Protein AF-A0A3M7TLC1-F1 (afdb_monomer_lite)

Organism: NCBI:txid2483800

Secondary structure (DSSP, 8-state):
-----------------------------------------------------------------S----HHHHSSEEEEEEEEE-SS-EEEEEEEEETTEEEEEEEE-SSSS-EEEETHHHHHHHHHHTGGG---TTS-HHHHHHHHHHHTT--TT-SEEEEEEEEGGGS------------------------------

InterPro domains:
  IPR025623 YusW-like protein [PF14039] (79-169)

Structure (mmCIF, N/CA/C/O backbone):
data_AF-A0A3M7TLC1-F1
#
_entry.id   AF-A0A3M7TLC1-F1
#
loop_
_atom_site.group_PDB
_atom_site.id
_atom_site.type_symbol
_atom_site.label_atom_id
_atom_site.label_alt_id
_atom_site.label_comp_id
_atom_site.label_asym_id
_atom_site.label_entity_id
_atom_site.label_seq_id
_atom_site.pdbx_PDB_ins_code
_atom_site.Cartn_x
_atom_site.Cartn_y
_atom_site.Cartn_z
_atom_site.occupancy
_atom_site.B_iso_or_equiv
_atom_site.auth_seq_id
_atom_site.auth_comp_id
_atom_site.auth_asym_id
_atom_site.auth_atom_id
_atom_site.pdbx_PDB_model_num
ATOM 1 N N . MET A 1 1 ? -15.588 24.247 -12.604 1.00 49.00 1 MET A N 1
ATOM 2 C CA . MET A 1 1 ? -15.175 25.391 -11.754 1.00 49.00 1 MET A CA 1
ATOM 3 C C . MET A 1 1 ? -15.864 25.321 -10.397 1.00 49.00 1 MET A C 1
ATOM 5 O O . MET A 1 1 ? -16.988 25.798 -10.296 1.00 49.00 1 MET A O 1
ATOM 9 N N . LYS A 1 2 ? -15.204 24.779 -9.372 1.00 39.38 2 LYS A N 1
ATOM 10 C CA . LYS A 1 2 ? -15.376 25.182 -7.967 1.00 39.38 2 LYS A CA 1
ATOM 11 C C . LYS A 1 2 ? -14.097 24.818 -7.219 1.00 39.38 2 LYS A C 1
ATOM 13 O O . LYS A 1 2 ? -13.509 23.783 -7.478 1.00 39.38 2 LYS A O 1
ATOM 18 N N . LYS A 1 3 ? -13.657 25.760 -6.397 1.00 55.00 3 LYS A N 1
ATOM 19 C CA . LYS A 1 3 ? -12.401 25.800 -5.659 1.00 55.00 3 LYS A CA 1
ATOM 20 C C . LYS A 1 3 ? -12.807 25.621 -4.204 1.00 55.00 3 LYS A C 1
ATOM 22 O O . LYS A 1 3 ? -13.625 26.424 -3.751 1.00 55.00 3 LYS A O 1
ATOM 27 N N . PHE A 1 4 ? -12.279 24.632 -3.500 1.00 57.19 4 PHE A N 1
ATOM 28 C CA . PHE A 1 4 ? -12.421 24.562 -2.051 1.00 57.19 4 PHE A CA 1
ATOM 29 C C . PHE A 1 4 ? -11.063 24.865 -1.439 1.00 57.19 4 PHE A C 1
ATOM 31 O O . PHE A 1 4 ? -10.128 24.084 -1.529 1.00 57.19 4 PHE A O 1
ATOM 38 N N . GLY A 1 5 ? -10.946 26.084 -0.915 1.00 60.69 5 GLY A N 1
ATOM 39 C CA . GLY A 1 5 ? -9.867 26.439 -0.011 1.00 60.69 5 GLY A CA 1
ATOM 40 C C . GLY A 1 5 ? -10.253 26.006 1.394 1.00 60.69 5 GLY A C 1
ATOM 41 O O . GLY A 1 5 ? -11.382 26.262 1.819 1.00 60.69 5 GLY A O 1
ATOM 42 N N . LEU A 1 6 ? -9.308 25.413 2.115 1.00 55.38 6 LEU A N 1
ATOM 43 C CA . LEU A 1 6 ? -9.398 25.257 3.556 1.00 55.38 6 LEU A CA 1
ATOM 44 C C . LEU A 1 6 ? -8.236 26.015 4.199 1.00 55.38 6 LEU A C 1
ATOM 46 O O . LEU A 1 6 ? -7.070 25.861 3.852 1.00 55.38 6 LEU A O 1
ATOM 50 N N . SER A 1 7 ? -8.616 26.930 5.079 1.00 46.34 7 SER A N 1
ATOM 51 C CA . SER A 1 7 ? -7.766 27.907 5.737 1.00 46.34 7 SER A CA 1
ATOM 52 C C . SER A 1 7 ? -7.210 27.287 7.020 1.00 46.34 7 SER A C 1
ATOM 54 O O . SER A 1 7 ? -7.970 27.047 7.954 1.00 46.34 7 SER A O 1
ATOM 56 N N . ILE A 1 8 ? -5.898 27.056 7.082 1.00 62.78 8 ILE A N 1
ATOM 57 C CA . ILE A 1 8 ? -5.201 26.594 8.291 1.00 62.78 8 ILE A CA 1
ATOM 58 C C . ILE A 1 8 ? -5.155 27.736 9.314 1.00 62.78 8 ILE A C 1
ATOM 60 O O . ILE A 1 8 ? -4.542 28.783 9.095 1.00 62.78 8 ILE A O 1
ATOM 64 N N . GLY A 1 9 ? -5.862 27.548 10.427 1.00 56.78 9 GLY A N 1
ATOM 65 C CA . GLY A 1 9 ? -5.824 28.427 11.589 1.00 56.78 9 GLY A CA 1
ATOM 66 C C . GLY A 1 9 ? -4.659 28.052 12.498 1.00 56.78 9 GLY A C 1
ATOM 67 O O . GLY A 1 9 ? -4.711 27.043 13.191 1.00 56.78 9 GLY A O 1
ATOM 68 N N . THR A 1 10 ? -3.613 28.876 12.519 1.00 63.84 10 THR A N 1
ATOM 69 C CA . THR A 1 10 ? -2.484 28.739 13.446 1.00 63.84 10 THR A CA 1
ATOM 70 C C . THR A 1 10 ? -2.935 29.018 14.880 1.00 63.84 10 THR A C 1
ATOM 72 O O . THR A 1 10 ? -3.211 30.165 15.241 1.00 63.84 10 THR A O 1
ATOM 75 N N . LEU A 1 11 ? -2.985 27.978 15.714 1.00 64.62 11 LEU A N 1
ATOM 76 C CA . LEU A 1 11 ? -3.199 28.103 17.153 1.00 64.62 11 LEU A CA 1
ATOM 77 C C . LEU A 1 11 ? -1.833 28.130 17.854 1.00 64.62 11 LEU A C 1
ATOM 79 O O . LEU A 1 11 ? -1.110 27.139 17.889 1.00 64.62 11 LEU A O 1
ATOM 83 N N . ALA A 1 12 ? -1.454 29.297 18.374 1.00 57.78 12 ALA A N 1
ATOM 84 C CA . ALA A 1 12 ? -0.218 29.485 19.124 1.00 57.78 12 ALA A CA 1
ATOM 85 C C . ALA A 1 12 ? -0.330 28.855 20.525 1.00 57.78 12 ALA A C 1
ATOM 87 O O . ALA A 1 12 ? -1.146 29.290 21.339 1.00 57.78 12 ALA A O 1
ATOM 88 N N . LEU A 1 13 ? 0.523 27.872 20.818 1.00 69.69 13 LEU A N 1
ATOM 89 C CA . LEU A 1 13 ? 0.696 27.277 22.146 1.00 69.69 13 LEU A CA 1
ATOM 90 C C . LEU A 1 13 ? 1.933 27.879 22.826 1.00 69.69 13 LEU A C 1
ATOM 92 O O . LEU A 1 13 ? 3.073 27.615 22.451 1.00 69.69 13 LEU A O 1
ATOM 96 N N . THR A 1 14 ? 1.710 28.720 23.836 1.00 68.00 14 THR A N 1
ATOM 97 C CA . THR A 1 14 ? 2.764 29.255 24.708 1.00 68.00 14 THR A CA 1
ATOM 98 C C . THR A 1 14 ? 3.066 28.272 25.838 1.00 68.00 14 THR A C 1
ATOM 100 O O . THR A 1 14 ? 2.228 28.074 26.720 1.00 68.00 14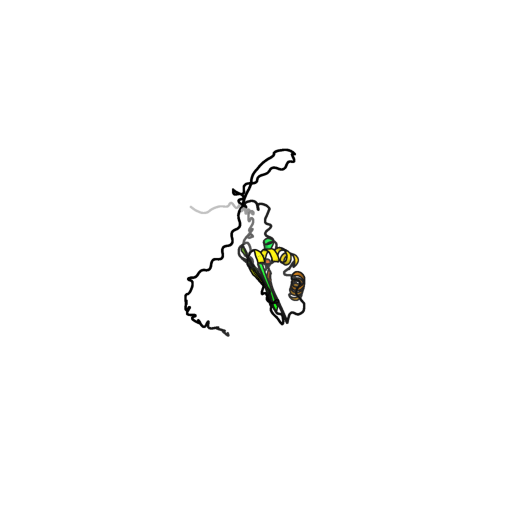 THR A O 1
ATOM 103 N N . PHE A 1 15 ? 4.272 27.703 25.854 1.00 68.19 15 PHE A N 1
ATOM 104 C CA . PHE A 1 15 ? 4.772 26.892 26.965 1.00 68.19 15 PHE A CA 1
ATOM 105 C C . PHE A 1 15 ? 5.131 27.769 28.172 1.00 68.19 15 PHE A C 1
ATOM 107 O O . PHE A 1 15 ? 5.940 28.690 28.070 1.00 68.19 15 PHE A O 1
ATOM 114 N N . SER A 1 16 ? 4.552 27.457 29.332 1.00 64.94 16 SER A N 1
ATOM 115 C CA . SER A 1 16 ? 5.053 27.907 30.635 1.00 64.94 16 SER A CA 1
ATOM 116 C C . SER A 1 16 ? 5.785 26.739 31.290 1.00 64.94 16 SER A C 1
ATOM 118 O O . SER A 1 16 ? 5.144 25.789 31.727 1.00 64.94 16 SER A O 1
ATOM 120 N N . LEU A 1 17 ? 7.119 26.800 31.353 1.00 65.50 17 LEU A N 1
ATOM 121 C CA . LEU A 1 17 ? 7.909 25.886 32.178 1.00 65.50 17 LEU A CA 1
ATOM 122 C C . LEU A 1 17 ? 7.922 26.401 33.620 1.00 65.50 17 LEU A C 1
ATOM 124 O O . LEU A 1 17 ? 8.496 27.453 33.905 1.00 65.50 17 LEU A O 1
ATOM 128 N N . ALA A 1 18 ? 7.298 25.648 34.522 1.00 64.38 18 ALA A N 1
ATOM 129 C CA . ALA A 1 18 ? 7.444 25.817 35.960 1.00 64.38 18 ALA A CA 1
ATOM 130 C C . ALA A 1 18 ? 8.283 24.660 36.518 1.00 64.38 18 ALA A C 1
ATOM 132 O O . ALA A 1 18 ? 7.966 23.489 36.334 1.00 64.38 18 ALA A O 1
ATOM 133 N N . ALA A 1 19 ? 9.376 25.048 37.167 1.00 52.12 19 ALA A N 1
ATOM 134 C CA . ALA A 1 19 ? 10.354 24.221 37.850 1.00 52.12 19 ALA A CA 1
ATOM 135 C C . ALA A 1 19 ? 9.768 23.471 39.056 1.00 52.12 19 ALA A C 1
ATOM 137 O O . ALA A 1 19 ? 8.925 24.029 39.752 1.00 52.12 19 ALA A O 1
ATOM 138 N N . CYS A 1 20 ? 10.300 22.285 39.366 1.00 60.94 20 CYS A N 1
ATOM 139 C CA . CYS A 1 20 ? 10.943 22.018 40.659 1.00 60.94 20 CYS A CA 1
ATOM 140 C C . CYS A 1 20 ? 11.538 20.603 40.669 1.00 60.94 20 CYS A C 1
ATOM 142 O O . CYS A 1 20 ? 10.809 19.618 40.594 1.00 60.94 20 CYS A O 1
ATOM 144 N N . GLY A 1 21 ? 12.853 20.515 40.811 1.00 46.47 21 GLY A N 1
ATOM 145 C CA . GLY A 1 21 ? 13.535 19.356 41.362 1.00 46.47 21 GLY A CA 1
ATOM 146 C C . GLY A 1 21 ? 14.622 19.904 42.271 1.00 46.47 21 GLY A C 1
ATOM 147 O O . GLY A 1 21 ? 15.482 20.612 41.757 1.00 46.47 21 GLY A O 1
ATOM 148 N N . ASP A 1 22 ? 14.513 19.667 43.582 1.00 54.50 22 ASP A N 1
ATOM 149 C CA . ASP A 1 22 ? 15.642 19.587 44.522 1.00 54.50 22 ASP A CA 1
ATOM 150 C C . ASP A 1 22 ? 15.176 19.177 45.938 1.00 54.50 22 ASP A C 1
ATOM 152 O O . ASP A 1 22 ? 14.198 19.739 46.435 1.00 54.50 22 ASP A O 1
ATOM 156 N N . ALA A 1 23 ? 15.950 18.267 46.553 1.00 47.34 23 ALA A N 1
ATOM 157 C CA . ALA A 1 23 ? 16.009 17.872 47.977 1.00 47.34 23 ALA A CA 1
ATOM 158 C C . ALA A 1 23 ? 14.776 17.111 48.544 1.00 47.34 23 ALA A C 1
ATOM 160 O O . ALA A 1 23 ? 13.644 17.396 48.185 1.00 47.34 23 ALA A O 1
ATOM 161 N N . GLU A 1 24 ? 14.864 16.079 49.398 1.00 50.28 24 GLU A N 1
ATOM 162 C CA . GLU A 1 24 ? 15.747 15.832 50.549 1.00 50.28 24 GLU A CA 1
ATOM 163 C C . GLU A 1 24 ? 15.583 14.388 51.123 1.00 50.28 24 GLU A C 1
ATOM 165 O O . GLU A 1 24 ? 14.677 13.641 50.760 1.00 50.28 24 GLU A O 1
ATOM 170 N N . GLU A 1 25 ? 16.518 14.025 52.007 1.00 45.47 25 GLU A N 1
ATOM 171 C CA . GLU A 1 25 ? 16.971 12.722 52.533 1.00 45.47 25 GLU A CA 1
ATOM 172 C C . GLU A 1 25 ? 15.982 11.846 53.345 1.00 45.47 25 GLU A C 1
ATOM 174 O O . GLU A 1 25 ? 15.133 12.360 54.079 1.00 45.47 25 GLU A O 1
ATOM 179 N N . GLN A 1 26 ? 16.233 10.520 53.384 1.00 47.19 26 GLN A N 1
ATOM 180 C CA . GLN A 1 26 ? 16.283 9.769 54.657 1.00 47.19 26 GLN A CA 1
ATOM 181 C C . GLN A 1 26 ? 16.962 8.384 54.576 1.00 47.19 26 GLN A C 1
ATOM 183 O O . GLN A 1 26 ? 16.651 7.556 53.725 1.00 47.19 26 GLN A O 1
ATOM 188 N N . GLN A 1 27 ? 17.893 8.189 55.516 1.00 45.38 27 GLN A N 1
ATOM 189 C CA . GLN A 1 27 ? 18.626 6.975 55.895 1.00 45.38 27 GLN A CA 1
ATOM 190 C C . GLN A 1 27 ? 17.712 5.909 56.521 1.00 45.38 27 GLN A C 1
ATOM 192 O O . GLN A 1 27 ? 16.757 6.273 57.204 1.00 45.38 27 GLN A O 1
ATOM 197 N N . ASP A 1 28 ? 18.093 4.630 56.423 1.00 40.94 28 ASP A N 1
ATOM 198 C CA . ASP A 1 28 ? 17.975 3.699 57.557 1.00 40.94 28 ASP A CA 1
ATOM 199 C C . ASP A 1 28 ? 19.035 2.583 57.454 1.00 40.94 28 ASP A C 1
ATOM 201 O O . ASP A 1 28 ? 19.026 1.749 56.547 1.00 40.94 28 ASP A O 1
ATOM 205 N N . ASP A 1 29 ? 19.988 2.628 58.383 1.00 47.53 29 ASP A N 1
ATOM 206 C CA . ASP A 1 29 ? 20.996 1.612 58.675 1.00 47.53 29 ASP A CA 1
ATOM 207 C C . ASP A 1 29 ? 20.365 0.382 59.340 1.00 47.53 29 ASP A C 1
ATOM 209 O O . ASP A 1 29 ? 19.693 0.523 60.356 1.00 47.53 29 ASP A O 1
ATOM 213 N N . THR A 1 30 ? 20.749 -0.833 58.939 1.00 46.12 30 THR A N 1
ATOM 214 C CA . THR A 1 30 ? 21.005 -1.897 59.929 1.00 46.12 30 THR A CA 1
ATOM 215 C C . THR A 1 30 ? 22.122 -2.835 59.470 1.00 46.12 30 THR A C 1
ATOM 217 O O . THR A 1 30 ? 21.998 -3.587 58.508 1.00 46.12 30 THR A O 1
ATOM 220 N N . ALA A 1 31 ? 23.228 -2.790 60.211 1.00 44.16 31 ALA A N 1
ATOM 221 C CA . ALA A 1 31 ? 24.334 -3.733 60.150 1.00 44.16 31 ALA A CA 1
ATOM 222 C C . ALA A 1 31 ? 24.047 -4.990 60.992 1.00 44.16 31 ALA A C 1
ATOM 224 O O . ALA A 1 31 ? 23.496 -4.904 62.093 1.00 44.16 31 ALA A O 1
ATOM 225 N N . THR A 1 32 ? 24.536 -6.145 60.541 1.00 41.75 32 THR A N 1
ATOM 226 C CA . THR A 1 32 ? 25.075 -7.161 61.449 1.00 41.75 32 THR A CA 1
ATOM 227 C C . THR A 1 32 ? 26.233 -7.893 60.784 1.00 41.75 32 THR A C 1
ATOM 229 O O . THR A 1 32 ? 26.332 -7.963 59.563 1.00 41.75 32 THR A O 1
ATOM 232 N N . ASP A 1 33 ? 27.125 -8.340 61.647 1.00 42.06 33 ASP A N 1
ATOM 233 C CA . ASP A 1 33 ? 28.561 -8.518 61.503 1.00 42.06 33 ASP A CA 1
ATOM 234 C C . ASP A 1 33 ? 28.937 -10.006 61.592 1.00 42.06 33 ASP A C 1
ATOM 236 O O . ASP A 1 33 ? 28.173 -10.803 62.141 1.00 42.06 33 ASP A O 1
ATOM 240 N N . ASP A 1 34 ? 30.171 -10.289 61.168 1.00 39.62 34 ASP A N 1
ATOM 241 C CA . ASP A 1 34 ? 31.050 -11.368 61.653 1.00 39.62 34 ASP A CA 1
ATOM 242 C C . ASP A 1 34 ? 30.819 -12.802 61.092 1.00 39.62 34 ASP A C 1
ATOM 244 O O . ASP A 1 34 ? 29.692 -13.280 61.033 1.00 39.62 34 ASP A O 1
ATOM 248 N N . ASN A 1 35 ? 31.790 -13.661 60.743 1.00 44.56 35 ASN A N 1
ATOM 249 C CA . ASN A 1 35 ? 33.243 -13.663 60.482 1.00 44.56 35 ASN A CA 1
ATOM 250 C C . ASN A 1 35 ? 33.660 -15.155 60.385 1.00 44.56 35 ASN A C 1
ATOM 252 O O . ASN A 1 35 ? 33.001 -16.017 60.968 1.00 44.56 35 ASN A O 1
ATOM 256 N N . GLY A 1 36 ? 34.788 -15.449 59.733 1.00 32.16 36 GLY A N 1
ATOM 257 C CA . GLY A 1 36 ? 35.552 -16.697 59.915 1.00 32.16 36 GLY A CA 1
ATOM 258 C C . GLY A 1 36 ? 35.437 -17.708 58.761 1.00 32.16 36 GLY A C 1
ATOM 259 O O . GLY A 1 36 ? 34.410 -18.359 58.620 1.00 32.16 36 GLY A O 1
ATOM 260 N N . GLU A 1 37 ? 36.381 -17.791 57.816 1.00 33.34 37 GLU A N 1
ATOM 261 C CA . GLU A 1 37 ? 37.753 -18.352 57.918 1.00 33.34 37 GLU A CA 1
ATOM 262 C C . GLU A 1 37 ? 37.811 -19.837 57.435 1.00 33.34 37 GLU A C 1
ATOM 264 O O . GLU A 1 37 ? 37.407 -20.732 58.165 1.00 33.34 37 GLU A O 1
ATOM 269 N N . VAL A 1 38 ? 38.232 -20.023 56.159 1.00 40.47 38 VAL A N 1
ATOM 270 C CA . VAL A 1 38 ? 39.174 -21.008 55.519 1.00 40.47 38 VAL A CA 1
ATOM 271 C C . VAL A 1 38 ? 39.333 -22.460 56.076 1.00 40.47 38 VAL A C 1
ATOM 273 O O . VAL A 1 38 ? 39.222 -22.675 57.270 1.00 40.47 38 VAL A O 1
ATOM 276 N N . GLU A 1 39 ? 39.650 -23.567 55.370 1.00 38.44 39 GLU A N 1
ATOM 277 C CA . GLU A 1 39 ? 40.118 -23.977 54.018 1.00 38.44 39 GLU A CA 1
ATOM 278 C C . GLU A 1 39 ? 39.695 -25.452 53.743 1.00 38.44 39 GLU A C 1
ATOM 280 O O . GLU A 1 39 ? 39.343 -26.170 54.687 1.00 38.44 39 GLU A O 1
ATOM 285 N N . GLN A 1 40 ? 39.863 -25.905 52.482 1.00 38.06 40 GLN A N 1
ATOM 286 C CA . GLN A 1 40 ? 40.361 -27.222 51.975 1.00 38.06 40 GLN A CA 1
ATOM 287 C C . GLN A 1 40 ? 39.563 -27.632 50.714 1.00 38.06 40 GLN A C 1
ATOM 289 O O . GLN A 1 40 ? 38.389 -27.966 50.823 1.00 38.06 40 GLN A O 1
ATOM 294 N N . HIS A 1 41 ? 40.040 -27.355 49.493 1.00 33.09 41 HIS A N 1
ATOM 295 C CA . HIS A 1 41 ? 41.073 -28.052 48.690 1.00 33.09 41 HIS A CA 1
ATOM 296 C C . HIS A 1 41 ? 40.595 -29.387 48.079 1.00 33.09 41 HIS A C 1
ATOM 298 O O . HIS A 1 41 ? 40.573 -30.390 48.784 1.00 33.09 41 HIS A O 1
ATOM 304 N N . GLU A 1 42 ? 40.269 -29.292 46.775 1.00 41.25 42 GLU A N 1
ATOM 305 C CA . GLU A 1 42 ? 40.509 -30.221 45.635 1.00 41.25 42 GLU A CA 1
ATOM 306 C C . GLU A 1 42 ? 39.786 -31.584 45.698 1.00 41.25 42 GLU A C 1
ATOM 308 O O . GLU A 1 42 ? 39.665 -32.189 46.753 1.00 41.25 42 GLU A O 1
ATOM 313 N N . GLU A 1 43 ? 39.134 -32.118 44.663 1.00 36.22 43 GLU A N 1
ATOM 314 C CA . GLU A 1 43 ? 39.324 -32.153 43.205 1.00 36.22 43 GLU A CA 1
ATOM 315 C C . GLU A 1 43 ? 38.072 -32.857 42.602 1.00 36.22 43 GLU A C 1
ATOM 317 O O . GLU A 1 43 ? 37.578 -33.770 43.260 1.00 36.22 43 GLU A O 1
ATOM 322 N N . ASP A 1 44 ? 37.518 -32.426 41.450 1.00 34.38 44 ASP A N 1
ATOM 323 C CA . ASP A 1 44 ? 37.053 -33.307 40.337 1.00 34.38 44 ASP A CA 1
ATOM 324 C C . ASP A 1 44 ? 36.449 -32.486 39.158 1.00 34.38 44 ASP A C 1
ATOM 326 O O . ASP A 1 44 ? 35.291 -32.071 39.155 1.00 34.38 44 ASP A O 1
ATOM 330 N N . GLU A 1 45 ? 37.320 -32.175 38.200 1.00 42.53 45 GLU A N 1
ATOM 331 C CA . GLU A 1 45 ? 37.154 -32.178 36.735 1.00 42.53 45 GLU A CA 1
ATOM 332 C C . GLU A 1 45 ? 35.781 -32.457 36.061 1.00 42.53 45 GLU A C 1
ATOM 334 O O . GLU A 1 45 ? 35.274 -33.575 36.069 1.00 42.53 45 GLU A O 1
ATOM 339 N N . SER A 1 46 ? 35.269 -31.452 35.330 1.00 44.69 46 SER A N 1
ATOM 340 C CA . SER A 1 46 ? 34.579 -31.511 34.010 1.00 44.69 46 SER A CA 1
ATOM 341 C C . SER A 1 46 ? 34.349 -30.051 33.556 1.00 44.69 46 SER A C 1
ATOM 343 O O . SER A 1 46 ? 33.592 -29.334 34.201 1.00 44.69 46 SER A O 1
ATOM 345 N N . ASP A 1 47 ? 35.232 -29.465 32.744 1.00 45.28 47 ASP A N 1
ATOM 346 C CA . ASP A 1 47 ? 35.150 -29.392 31.267 1.00 45.28 47 ASP A CA 1
ATOM 347 C C . ASP A 1 47 ? 33.937 -28.574 30.782 1.00 45.28 47 ASP A C 1
ATOM 349 O O . ASP A 1 47 ? 32.819 -29.070 30.807 1.00 45.28 47 ASP A O 1
ATOM 353 N N . ASP A 1 48 ? 34.180 -27.292 30.474 1.00 41.59 48 ASP A N 1
ATOM 354 C CA . ASP A 1 48 ? 33.638 -26.510 29.342 1.00 41.59 48 ASP A CA 1
ATOM 355 C C . ASP A 1 48 ? 34.053 -25.032 29.539 1.00 41.59 48 ASP A C 1
ATOM 357 O O . ASP A 1 48 ? 33.364 -24.200 30.133 1.00 41.59 48 ASP A O 1
ATOM 361 N N . GLU A 1 49 ? 35.276 -24.747 29.091 1.00 48.62 49 GLU A N 1
ATOM 362 C CA . GLU A 1 49 ? 35.767 -23.414 28.721 1.00 48.62 49 GLU A CA 1
ATOM 363 C C . GLU A 1 49 ? 34.970 -22.988 27.471 1.00 48.62 49 GLU A C 1
ATOM 365 O O . GLU A 1 49 ? 34.722 -23.813 26.598 1.00 48.62 49 GLU A O 1
ATOM 370 N N . LEU A 1 50 ? 34.377 -21.797 27.406 1.00 44.84 50 LEU A N 1
ATOM 371 C CA . LEU A 1 50 ? 34.867 -20.595 26.712 1.00 44.84 50 LEU A CA 1
ATOM 372 C C . LEU A 1 50 ? 33.785 -19.519 26.998 1.00 44.84 50 LEU A C 1
ATOM 374 O O . LEU A 1 50 ? 32.603 -19.781 26.811 1.00 44.84 50 LEU A O 1
ATOM 378 N N . GLY A 1 51 ? 34.044 -18.318 27.515 1.00 43.44 51 GLY A N 1
ATOM 379 C CA . GLY A 1 51 ? 35.179 -17.460 27.209 1.00 43.44 51 GLY A CA 1
ATOM 380 C C . GLY A 1 51 ? 34.953 -16.771 25.866 1.00 43.44 51 GLY A C 1
ATOM 381 O O . GLY A 1 51 ? 35.708 -17.038 24.941 1.00 43.44 51 GLY A O 1
ATOM 382 N N . LEU A 1 52 ? 33.902 -15.953 25.737 1.00 43.66 52 LEU A N 1
ATOM 383 C CA . LEU A 1 52 ? 33.718 -15.080 24.577 1.00 43.66 52 LEU A CA 1
ATOM 384 C C . LEU A 1 52 ? 33.521 -13.644 25.054 1.00 43.66 52 LEU A C 1
ATOM 386 O O . LEU A 1 52 ? 32.504 -13.269 25.634 1.00 43.66 52 LEU A O 1
ATOM 390 N N . GLU A 1 53 ? 34.612 -12.918 24.869 1.00 41.50 53 GLU A N 1
ATOM 391 C CA . GLU A 1 53 ? 34.775 -11.482 24.954 1.00 41.50 53 GLU A CA 1
ATOM 392 C C . GLU A 1 53 ? 33.933 -10.850 23.833 1.00 41.50 53 GLU A C 1
ATOM 394 O O . GLU A 1 53 ? 34.055 -11.228 22.670 1.00 41.50 53 GLU A O 1
ATOM 399 N N . ASP A 1 54 ? 33.028 -9.952 24.214 1.00 46.31 54 ASP A N 1
ATOM 400 C CA . ASP A 1 54 ? 32.183 -9.152 23.326 1.00 46.31 54 ASP A CA 1
ATOM 401 C C . ASP A 1 54 ? 32.954 -7.873 22.984 1.00 46.31 54 ASP A C 1
ATOM 403 O O . ASP A 1 54 ? 32.990 -6.943 23.790 1.00 46.31 54 ASP A O 1
ATOM 407 N N . ASP A 1 55 ? 33.668 -7.892 21.857 1.00 46.72 55 ASP A N 1
ATOM 408 C CA . ASP A 1 55 ? 34.195 -6.705 21.177 1.00 46.72 55 ASP A CA 1
ATOM 409 C C . ASP A 1 55 ? 34.579 -7.063 19.726 1.00 46.72 55 ASP A C 1
ATOM 411 O O . ASP A 1 55 ? 35.181 -8.112 19.485 1.00 46.72 55 ASP A O 1
ATOM 415 N N . GLU A 1 56 ? 34.296 -6.130 18.809 1.00 41.75 56 GLU A N 1
ATOM 416 C CA . GLU A 1 56 ? 34.784 -6.009 17.418 1.00 41.75 56 GLU A CA 1
ATOM 417 C C . GLU A 1 56 ? 33.892 -6.569 16.275 1.00 41.75 56 GLU A C 1
ATOM 419 O O . GLU A 1 56 ? 34.015 -7.709 15.829 1.00 41.75 56 GLU A O 1
ATOM 424 N N . GLU A 1 57 ? 33.043 -5.674 15.750 1.00 52.03 57 GLU A N 1
ATOM 425 C CA . GLU A 1 57 ? 32.983 -5.236 14.337 1.00 52.03 57 GLU A CA 1
ATOM 426 C C . GLU A 1 57 ? 33.127 -6.292 13.209 1.00 52.03 57 GLU A C 1
ATOM 428 O O . GLU A 1 57 ? 34.232 -6.636 12.787 1.00 52.03 57 GLU A O 1
ATOM 433 N N . ALA A 1 58 ? 31.992 -6.675 12.616 1.00 40.84 58 ALA A N 1
ATOM 434 C CA . ALA A 1 58 ? 31.771 -7.000 11.195 1.00 40.84 58 ALA A CA 1
ATOM 435 C C . ALA A 1 58 ? 30.240 -7.145 11.033 1.00 40.84 58 ALA A C 1
ATOM 437 O O . ALA A 1 58 ? 29.588 -7.701 11.907 1.00 40.84 58 ALA A O 1
ATOM 438 N N . ASP A 1 59 ? 29.563 -6.637 10.016 1.00 39.78 59 ASP A N 1
ATOM 439 C CA . ASP A 1 59 ? 29.829 -6.950 8.625 1.00 39.78 59 ASP A CA 1
ATOM 440 C C . ASP A 1 59 ? 29.105 -5.911 7.759 1.00 39.78 59 ASP A C 1
ATOM 442 O O . ASP A 1 59 ? 27.895 -5.700 7.860 1.00 39.78 59 ASP A O 1
ATOM 446 N N . ASP A 1 60 ? 29.917 -5.223 6.970 1.00 48.69 60 ASP A N 1
ATOM 447 C CA . ASP A 1 60 ? 29.578 -4.518 5.745 1.00 48.69 60 ASP A CA 1
ATOM 448 C C . ASP A 1 60 ? 28.573 -5.347 4.931 1.00 48.69 60 ASP A C 1
ATOM 450 O O . ASP A 1 60 ? 28.924 -6.358 4.328 1.00 48.69 60 ASP A O 1
ATOM 454 N N . GLY A 1 61 ? 27.300 -4.949 4.979 1.00 45.06 61 GLY A N 1
ATOM 455 C CA . GLY A 1 61 ? 26.194 -5.594 4.276 1.00 45.06 61 GLY A CA 1
ATOM 456 C C . GLY A 1 61 ? 26.240 -5.344 2.769 1.00 45.06 61 GLY A C 1
ATOM 457 O O . GLY A 1 61 ? 25.280 -4.840 2.200 1.00 45.06 61 GLY A O 1
ATOM 458 N N . GLU A 1 62 ? 27.351 -5.687 2.123 1.00 53.41 62 GLU A N 1
ATOM 459 C CA . GLU A 1 62 ? 27.473 -5.797 0.674 1.00 53.41 62 GLU A CA 1
ATOM 460 C C . GLU A 1 62 ? 27.600 -7.273 0.294 1.00 53.41 62 GLU A C 1
ATOM 462 O O . GLU A 1 62 ? 28.684 -7.733 -0.043 1.00 53.41 62 GLU A O 1
ATOM 467 N N . LEU A 1 63 ? 26.481 -8.005 0.320 1.00 46.69 63 LEU A N 1
ATOM 468 C CA . LEU A 1 63 ? 26.195 -9.116 -0.597 1.00 46.69 63 LEU A CA 1
ATOM 469 C C . LEU A 1 63 ? 24.671 -9.298 -0.728 1.00 46.69 63 LEU A C 1
ATOM 471 O O . LEU A 1 63 ? 24.100 -10.257 -0.223 1.00 46.69 63 LEU A O 1
ATOM 475 N N . ALA A 1 64 ? 24.033 -8.378 -1.450 1.00 44.28 64 ALA A N 1
ATOM 476 C CA . ALA A 1 64 ? 22.832 -8.667 -2.233 1.00 44.28 64 ALA A CA 1
ATOM 477 C C . ALA A 1 64 ? 23.187 -8.475 -3.720 1.00 44.28 64 ALA A C 1
ATOM 479 O O . ALA A 1 64 ? 22.675 -7.596 -4.400 1.00 44.28 64 ALA A O 1
ATOM 480 N N . ASP A 1 65 ? 24.161 -9.258 -4.199 1.00 47.22 65 ASP A N 1
ATOM 481 C CA . ASP A 1 65 ? 24.329 -9.559 -5.629 1.00 47.22 65 ASP A CA 1
ATOM 482 C C . ASP A 1 65 ? 23.799 -10.979 -5.849 1.00 47.22 65 ASP A C 1
ATOM 484 O O . ASP A 1 65 ? 24.513 -11.954 -6.074 1.00 47.22 65 ASP A O 1
ATOM 488 N N . GLU A 1 66 ? 22.497 -11.098 -5.673 1.00 44.19 66 GLU A N 1
ATOM 489 C CA . GLU A 1 66 ? 21.661 -12.070 -6.345 1.00 44.19 66 GLU A CA 1
ATOM 490 C C . GLU A 1 66 ? 20.589 -11.206 -6.981 1.00 44.19 66 GLU A C 1
ATOM 492 O O . GLU A 1 66 ? 20.076 -10.330 -6.295 1.00 44.19 66 GLU A O 1
ATOM 497 N N . ALA A 1 67 ? 20.384 -11.337 -8.294 1.00 46.00 67 ALA A N 1
ATOM 498 C CA . ALA A 1 67 ? 19.447 -10.534 -9.070 1.00 46.00 67 ALA A CA 1
ATOM 499 C C . ALA A 1 67 ? 18.240 -10.137 -8.212 1.00 46.00 67 ALA A C 1
ATOM 501 O O . ALA A 1 67 ? 17.393 -10.981 -7.924 1.00 46.00 67 ALA A O 1
ATOM 502 N N . SER A 1 68 ? 18.227 -8.880 -7.753 1.00 47.81 68 SER A N 1
ATOM 503 C CA . SER A 1 68 ? 17.017 -8.253 -7.253 1.00 47.81 68 SER A CA 1
ATOM 504 C C . SER A 1 68 ? 16.167 -8.152 -8.502 1.00 47.81 68 SER A C 1
ATOM 506 O O . SER A 1 68 ? 16.328 -7.230 -9.300 1.00 47.81 68 SER A O 1
ATOM 508 N N . ASP A 1 69 ? 15.448 -9.238 -8.773 1.00 58.03 69 ASP A N 1
ATOM 509 C CA . ASP A 1 69 ? 14.391 -9.316 -9.756 1.00 58.03 69 ASP A CA 1
ATOM 510 C C . ASP A 1 69 ? 13.400 -8.298 -9.225 1.00 58.03 69 ASP A C 1
ATOM 512 O O . ASP A 1 69 ? 12.688 -8.525 -8.247 1.00 58.03 69 ASP A O 1
ATOM 516 N N . ALA A 1 70 ? 13.564 -7.078 -9.713 1.00 81.62 70 ALA A N 1
ATOM 517 C CA . ALA A 1 70 ? 12.779 -5.950 -9.313 1.00 81.62 70 ALA A CA 1
ATOM 518 C C . ALA A 1 70 ? 11.366 -6.274 -9.786 1.00 81.62 70 ALA A C 1
ATOM 520 O O . ALA A 1 70 ? 11.014 -5.961 -10.911 1.00 81.62 70 ALA A O 1
ATOM 521 N N . TRP A 1 71 ? 10.584 -6.964 -8.956 1.00 89.12 71 TRP A N 1
ATOM 522 C CA . TRP A 1 71 ? 9.289 -7.556 -9.311 1.00 89.12 71 TRP A CA 1
ATOM 523 C C . TRP A 1 71 ? 8.322 -6.528 -9.919 1.00 89.12 71 TRP A C 1
ATOM 525 O O . TRP A 1 71 ? 7.443 -6.858 -10.711 1.00 89.12 71 TRP A O 1
ATOM 535 N N . TYR A 1 72 ? 8.528 -5.254 -9.582 1.00 88.88 72 TYR A N 1
ATOM 536 C CA . TYR A 1 72 ? 7.853 -4.095 -10.151 1.00 88.88 72 TYR A CA 1
ATOM 537 C C . TYR A 1 72 ? 8.155 -3.844 -11.647 1.00 88.88 72 TYR A C 1
ATOM 539 O O . TYR A 1 72 ? 7.329 -3.285 -12.376 1.00 88.88 72 TYR A O 1
ATOM 547 N N . GLU A 1 73 ? 9.315 -4.264 -12.150 1.00 87.81 73 GLU A N 1
ATOM 548 C CA . GLU A 1 73 ? 9.668 -4.236 -13.573 1.00 87.81 73 GLU A CA 1
ATOM 549 C C . GLU A 1 73 ? 8.822 -5.226 -14.388 1.00 87.81 73 GLU A C 1
ATOM 551 O O . GLU A 1 73 ? 8.438 -4.890 -15.512 1.00 87.81 73 GLU A O 1
ATOM 556 N N . ASP A 1 74 ? 8.437 -6.363 -13.802 1.00 88.69 74 ASP A N 1
ATOM 557 C CA . ASP A 1 74 ? 7.607 -7.398 -14.434 1.00 88.69 74 ASP A CA 1
ATOM 558 C C . ASP A 1 74 ? 6.097 -7.101 -14.413 1.00 88.69 74 ASP A C 1
ATOM 560 O O . ASP A 1 74 ? 5.337 -7.707 -15.171 1.00 88.69 74 ASP A O 1
ATOM 564 N N . LEU A 1 75 ? 5.634 -6.139 -13.606 1.00 91.25 75 LEU A N 1
ATOM 565 C CA . LEU A 1 75 ? 4.223 -5.730 -13.595 1.00 91.25 75 LEU A CA 1
ATOM 566 C C . LEU A 1 75 ? 3.798 -5.128 -14.942 1.00 91.25 75 LEU A C 1
ATOM 568 O O . LEU A 1 75 ? 4.560 -4.410 -15.585 1.00 91.25 75 LEU A O 1
ATOM 572 N N . ASN A 1 76 ? 2.537 -5.309 -15.336 1.00 91.56 76 ASN A N 1
ATOM 573 C CA . ASN A 1 76 ? 1.993 -4.706 -16.564 1.00 91.56 76 ASN A CA 1
ATOM 574 C C . ASN A 1 76 ? 1.527 -3.245 -16.387 1.00 91.56 76 ASN A C 1
ATOM 576 O O . ASN A 1 76 ? 1.052 -2.621 -17.338 1.00 91.56 76 ASN A O 1
ATOM 580 N N . PHE A 1 77 ? 1.656 -2.685 -15.185 1.00 92.25 77 PHE A N 1
ATOM 581 C CA . PHE A 1 77 ? 1.191 -1.348 -14.816 1.00 92.25 77 PHE A CA 1
ATOM 582 C C . PHE A 1 77 ? 2.284 -0.538 -14.110 1.00 92.25 77 PHE A C 1
ATOM 584 O O . PHE A 1 77 ? 3.267 -1.095 -13.626 1.00 92.25 77 PHE A O 1
ATOM 591 N N . ILE A 1 78 ? 2.136 0.788 -14.128 1.00 93.06 78 ILE A N 1
ATOM 592 C CA . ILE A 1 78 ? 3.036 1.760 -13.482 1.00 93.06 78 ILE A CA 1
ATOM 593 C C . ILE A 1 78 ? 2.381 2.494 -12.318 1.00 93.06 78 ILE A C 1
ATOM 595 O O . ILE A 1 78 ? 3.080 3.110 -11.527 1.00 93.06 78 ILE A O 1
ATOM 599 N N . ASP A 1 79 ? 1.058 2.460 -12.225 1.00 94.31 79 ASP A N 1
ATOM 600 C CA . ASP A 1 79 ? 0.308 3.086 -11.144 1.00 94.31 79 ASP A CA 1
ATOM 601 C C . ASP A 1 79 ? -0.844 2.161 -10.769 1.00 94.31 79 ASP A C 1
ATOM 603 O O . ASP A 1 79 ? -1.519 1.621 -11.654 1.00 94.31 79 ASP A O 1
ATOM 607 N N . PHE A 1 80 ? -1.027 1.952 -9.474 1.00 96.31 80 PHE A N 1
ATOM 608 C CA . PHE A 1 80 ? -2.124 1.186 -8.912 1.00 96.31 80 PHE A CA 1
ATOM 609 C C . PHE A 1 80 ? -2.613 1.896 -7.655 1.00 96.31 80 PHE A C 1
ATOM 611 O O . PHE A 1 80 ? -1.837 2.152 -6.736 1.00 96.31 80 PHE A O 1
ATOM 618 N N . GLN A 1 81 ? -3.903 2.201 -7.620 1.00 97.62 81 GLN A N 1
ATOM 619 C CA . GLN A 1 81 ? -4.567 2.829 -6.490 1.00 97.62 81 GLN A CA 1
ATOM 620 C C . GLN A 1 81 ? -5.810 2.022 -6.133 1.00 97.62 81 GLN A C 1
ATOM 622 O O . GLN A 1 81 ? -6.642 1.725 -6.991 1.00 97.62 81 GLN A O 1
ATOM 627 N N . LEU A 1 82 ? -5.940 1.691 -4.857 1.00 97.44 82 LEU A N 1
ATOM 628 C CA . LEU A 1 82 ? -7.103 1.050 -4.261 1.00 97.44 82 LEU A CA 1
ATOM 629 C C . LEU A 1 82 ? -7.578 1.936 -3.111 1.00 97.44 82 LEU A C 1
ATOM 631 O O . LEU A 1 82 ? -6.785 2.275 -2.242 1.00 97.44 82 LEU A O 1
ATOM 635 N N . ASP A 1 83 ? -8.866 2.264 -3.097 1.00 97.50 83 ASP A N 1
ATOM 636 C CA . ASP A 1 83 ? -9.542 2.951 -1.994 1.00 97.50 83 ASP A CA 1
ATOM 637 C C . ASP A 1 83 ? -10.815 2.172 -1.650 1.00 97.50 83 ASP A C 1
ATOM 639 O O . ASP A 1 83 ? -11.717 2.007 -2.481 1.00 97.50 83 ASP A O 1
ATOM 643 N N . ALA A 1 84 ? -10.865 1.634 -0.434 1.00 97.25 84 ALA A N 1
ATOM 644 C CA . ALA A 1 84 ? -12.001 0.896 0.093 1.00 97.25 84 ALA A CA 1
ATOM 645 C C . ALA A 1 84 ? -12.527 1.597 1.349 1.00 97.25 84 ALA A C 1
ATOM 647 O O . ALA A 1 84 ? -11.913 1.543 2.415 1.00 97.25 84 ALA A O 1
ATOM 648 N N . GLN A 1 85 ? -13.697 2.221 1.237 1.00 96.69 85 GLN A N 1
ATOM 649 C CA . GLN A 1 85 ? -14.359 2.901 2.349 1.00 96.69 85 GLN A CA 1
ATOM 650 C C . GLN A 1 85 ? -15.349 1.971 3.044 1.00 96.69 85 GLN A C 1
ATOM 652 O O . GLN A 1 85 ? -16.209 1.366 2.400 1.00 96.69 85 GLN A O 1
ATOM 657 N N . TYR A 1 86 ? -15.271 1.907 4.371 1.00 95.31 86 TYR A N 1
ATOM 658 C CA . TYR A 1 86 ? -16.169 1.138 5.230 1.00 95.31 86 TYR A CA 1
ATOM 659 C C . TYR A 1 86 ? -16.974 2.082 6.136 1.00 95.31 86 TYR A C 1
ATOM 661 O O . TYR A 1 86 ? -16.671 3.268 6.255 1.00 95.31 86 TYR A O 1
ATOM 669 N N . GLU A 1 87 ? -17.995 1.551 6.821 1.00 94.19 87 GLU A N 1
ATOM 670 C CA . GLU A 1 87 ? -18.778 2.342 7.793 1.00 94.19 87 GLU A CA 1
ATOM 671 C C . GLU A 1 87 ? -17.879 2.920 8.907 1.00 94.19 87 GLU A C 1
ATOM 673 O O . GLU A 1 87 ? -18.106 4.032 9.395 1.00 94.19 87 GLU A O 1
ATOM 678 N N . GLU A 1 88 ? -16.848 2.166 9.297 1.00 92.00 88 GLU A N 1
ATOM 679 C CA . GLU A 1 88 ? -15.836 2.557 10.275 1.00 92.00 88 GLU A CA 1
ATOM 680 C C . GLU A 1 88 ? -14.438 2.419 9.648 1.00 92.00 88 GLU A C 1
ATOM 682 O O . GLU A 1 88 ? -13.855 1.337 9.652 1.00 92.00 88 GLU A O 1
ATOM 687 N N . GLY A 1 89 ? -13.921 3.529 9.112 1.00 94.00 89 GLY A N 1
ATOM 688 C CA . GLY A 1 89 ? -12.566 3.626 8.560 1.00 94.00 89 GLY A CA 1
ATOM 689 C C . GLY A 1 89 ? -12.465 3.349 7.060 1.00 94.00 89 GLY A C 1
ATOM 690 O O . GLY A 1 89 ? -13.461 3.144 6.363 1.00 94.00 89 GLY A O 1
ATOM 691 N N . ASP A 1 90 ? -11.234 3.351 6.573 1.00 95.75 90 ASP A N 1
ATOM 692 C CA . ASP A 1 90 ? -10.875 3.148 5.175 1.00 95.75 90 ASP A CA 1
ATOM 693 C C . ASP A 1 90 ? -9.616 2.282 5.064 1.00 95.75 90 ASP A C 1
ATOM 695 O O . ASP A 1 90 ? -8.862 2.118 6.025 1.00 95.75 90 ASP A O 1
ATOM 699 N N . TYR A 1 91 ? -9.458 1.650 3.907 1.00 96.75 91 TYR A N 1
ATOM 700 C CA . TYR A 1 91 ? -8.264 0.908 3.536 1.00 96.75 91 TYR A CA 1
ATOM 701 C C . TYR A 1 91 ? -7.811 1.373 2.162 1.00 96.75 91 TYR A C 1
ATOM 703 O O . TYR A 1 91 ? -8.568 1.245 1.194 1.00 96.75 91 TYR A O 1
ATOM 711 N N . SER A 1 92 ? -6.581 1.867 2.092 1.00 97.19 92 SER A N 1
ATOM 712 C CA . SER A 1 92 ? -6.044 2.504 0.900 1.00 97.19 92 SER A CA 1
ATOM 713 C C . SER A 1 92 ? -4.657 1.981 0.578 1.00 97.19 92 SER A C 1
ATOM 715 O O . SER A 1 92 ? -3.823 1.767 1.457 1.00 97.19 92 SER A O 1
ATOM 717 N N . VAL A 1 93 ? -4.415 1.756 -0.707 1.00 97.94 93 VAL A N 1
ATOM 718 C CA . VAL A 1 93 ? -3.127 1.309 -1.231 1.00 97.94 93 VAL A CA 1
ATOM 719 C C . VAL A 1 93 ? -2.788 2.175 -2.423 1.00 97.94 93 VAL A C 1
ATOM 721 O O . VAL A 1 93 ? -3.560 2.256 -3.375 1.00 97.94 93 VAL A O 1
ATOM 724 N N . GLU A 1 94 ? -1.614 2.784 -2.381 1.00 97.69 94 GLU A N 1
ATOM 725 C CA . GLU A 1 94 ? -1.048 3.542 -3.486 1.00 97.69 94 GLU A CA 1
ATOM 726 C C . GLU A 1 94 ? 0.278 2.899 -3.880 1.00 97.69 94 GLU A C 1
ATOM 728 O O . GLU A 1 94 ? 1.144 2.658 -3.041 1.00 97.69 94 GLU A O 1
ATOM 733 N N . TYR A 1 95 ? 0.442 2.621 -5.165 1.00 96.81 95 TYR A N 1
ATOM 734 C CA . TYR A 1 95 ? 1.682 2.150 -5.753 1.00 96.81 95 TYR A CA 1
ATOM 735 C C . TYR A 1 95 ? 1.960 2.945 -7.021 1.00 96.81 95 TYR A C 1
ATOM 737 O O . TYR A 1 95 ? 1.100 3.058 -7.896 1.00 96.81 95 TYR A O 1
ATOM 745 N N . ASN A 1 96 ? 3.180 3.458 -7.136 1.00 95.12 96 ASN A N 1
ATOM 746 C CA . ASN A 1 96 ? 3.632 4.198 -8.297 1.00 95.12 96 ASN A CA 1
ATOM 747 C C . ASN A 1 96 ? 5.054 3.782 -8.679 1.00 95.12 96 ASN A C 1
ATOM 749 O O . ASN A 1 96 ? 5.933 3.645 -7.833 1.00 95.12 96 ASN A O 1
ATOM 753 N N . TYR A 1 97 ? 5.296 3.613 -9.972 1.00 91.75 97 TYR A N 1
ATOM 754 C CA . TYR A 1 97 ? 6.611 3.357 -10.535 1.00 91.75 97 TYR A CA 1
ATOM 755 C C . TYR A 1 97 ? 7.001 4.503 -11.462 1.00 91.75 97 TYR A C 1
ATOM 757 O O . TYR A 1 97 ? 6.534 4.597 -12.602 1.00 91.75 97 TYR A O 1
ATOM 765 N N . ASN A 1 98 ? 7.882 5.376 -10.972 1.00 84.50 98 ASN A N 1
ATOM 766 C CA . ASN A 1 98 ? 8.295 6.583 -11.675 1.00 84.50 98 ASN A CA 1
ATOM 767 C C . ASN A 1 98 ? 9.777 6.527 -12.050 1.00 84.50 98 ASN A C 1
ATOM 769 O O . ASN A 1 98 ? 10.645 6.515 -11.180 1.00 84.50 98 ASN A O 1
ATOM 773 N N . GLU A 1 99 ? 10.075 6.505 -13.353 1.00 78.62 99 GLU A N 1
ATOM 774 C CA . GLU A 1 99 ? 11.444 6.626 -13.887 1.00 78.62 99 GLU A CA 1
ATOM 775 C C . GLU A 1 99 ? 12.470 5.669 -13.230 1.00 78.62 99 GLU A C 1
ATOM 777 O O . GLU A 1 99 ? 13.639 6.016 -13.052 1.00 78.62 99 GLU A O 1
ATOM 782 N N . GLY A 1 100 ? 12.047 4.454 -12.862 1.00 82.44 100 GLY A N 1
ATOM 783 C CA . GLY A 1 100 ? 12.911 3.459 -12.215 1.00 82.44 100 GLY A CA 1
ATOM 784 C C . GLY A 1 100 ? 12.870 3.447 -10.686 1.00 82.44 100 GLY A C 1
ATOM 785 O O . GLY A 1 100 ? 13.571 2.643 -10.078 1.00 82.44 100 GLY A O 1
ATOM 786 N N . THR A 1 101 ? 12.072 4.313 -10.061 1.00 88.56 101 THR A N 1
ATOM 787 C CA . THR A 1 101 ? 11.907 4.372 -8.604 1.00 88.56 101 THR A CA 1
ATOM 788 C C . THR A 1 101 ? 10.485 3.949 -8.232 1.00 88.56 101 THR A C 1
ATOM 790 O O . THR A 1 101 ? 9.544 4.671 -8.569 1.00 88.56 101 THR A O 1
ATOM 793 N N . PRO A 1 102 ? 1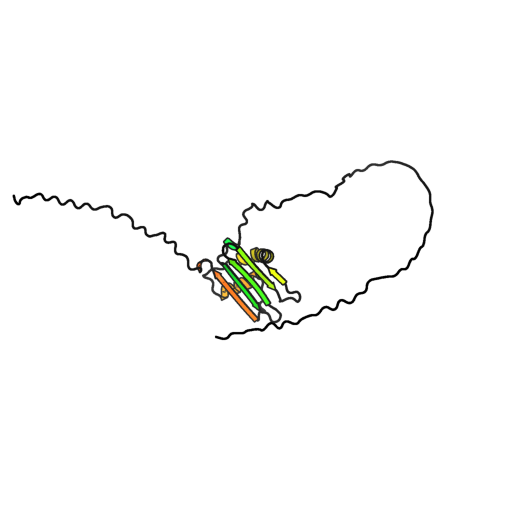0.299 2.786 -7.584 1.00 93.19 102 PRO A N 1
ATOM 794 C CA . PRO A 1 102 ? 9.010 2.409 -7.025 1.00 93.19 102 PRO A CA 1
ATOM 795 C C . PRO A 1 102 ? 8.753 3.160 -5.711 1.00 93.19 102 PRO A C 1
ATOM 797 O O . PRO A 1 102 ? 9.640 3.287 -4.868 1.00 93.19 102 PRO A O 1
ATOM 800 N N . GLU A 1 103 ? 7.525 3.623 -5.528 1.00 95.19 103 GLU A N 1
ATOM 801 C CA . GLU A 1 103 ? 7.010 4.215 -4.297 1.00 95.19 103 GLU A CA 1
ATOM 802 C C . GLU A 1 103 ? 5.689 3.521 -3.951 1.00 95.19 103 GLU A C 1
ATOM 804 O O . GLU A 1 103 ? 4.887 3.221 -4.839 1.00 95.19 103 GLU A O 1
ATOM 809 N N . ALA A 1 104 ? 5.466 3.240 -2.668 1.00 96.75 104 ALA A N 1
ATOM 810 C CA . ALA A 1 104 ? 4.225 2.640 -2.205 1.00 96.75 104 ALA A CA 1
ATOM 811 C C . ALA A 1 104 ? 3.823 3.149 -0.823 1.00 96.75 104 ALA A C 1
ATOM 813 O O . ALA A 1 104 ? 4.683 3.457 0.008 1.00 96.75 104 ALA A O 1
ATOM 814 N N . THR A 1 105 ? 2.515 3.158 -0.591 1.00 97.81 105 THR A N 1
ATOM 815 C CA . THR A 1 105 ? 1.884 3.491 0.682 1.00 97.81 105 THR A CA 1
ATOM 816 C C . THR A 1 105 ? 0.706 2.550 0.919 1.00 97.81 105 THR A C 1
ATOM 818 O O . THR A 1 105 ? -0.069 2.278 0.003 1.00 97.81 105 THR A O 1
ATOM 821 N N . ILE A 1 106 ? 0.567 2.053 2.147 1.00 97.75 106 ILE A N 1
ATOM 822 C CA . ILE A 1 106 ? -0.597 1.287 2.606 1.00 97.75 106 ILE A CA 1
ATOM 823 C C . ILE A 1 106 ? -1.131 1.971 3.860 1.00 97.75 106 ILE A C 1
ATOM 825 O O . ILE A 1 106 ? -0.397 2.127 4.837 1.00 97.75 106 ILE A O 1
ATOM 829 N N . GLU A 1 107 ? -2.406 2.337 3.850 1.00 97.31 107 GLU A N 1
ATOM 830 C CA . GLU A 1 107 ? -3.119 2.903 4.992 1.00 97.31 107 GLU A CA 1
ATOM 831 C C . GLU A 1 107 ? -4.294 1.988 5.364 1.00 97.31 107 GLU A C 1
ATOM 833 O O . GLU A 1 107 ? -5.116 1.636 4.522 1.00 97.31 107 GLU A O 1
ATOM 838 N N . ASP A 1 108 ? -4.377 1.582 6.632 1.00 95.75 108 ASP A N 1
ATOM 839 C CA . ASP A 1 108 ? -5.502 0.826 7.185 1.00 95.75 108 ASP A CA 1
ATOM 840 C C . ASP A 1 108 ? -6.030 1.527 8.438 1.00 95.75 108 ASP A C 1
ATOM 842 O O . ASP A 1 108 ? -5.460 1.432 9.529 1.00 95.75 108 ASP A O 1
ATOM 846 N N . ALA A 1 109 ? -7.143 2.232 8.269 1.00 95.25 109 ALA A N 1
ATOM 847 C CA . ALA A 1 109 ? -7.865 2.924 9.327 1.00 95.25 109 ALA A CA 1
ATOM 848 C C . ALA A 1 109 ? -9.115 2.153 9.793 1.00 95.25 109 ALA A C 1
ATOM 850 O O . ALA A 1 109 ? -9.940 2.698 10.530 1.00 95.25 109 ALA A O 1
ATOM 851 N N . ARG A 1 110 ? -9.284 0.884 9.387 1.00 92.69 110 ARG A N 1
ATOM 852 C CA . ARG A 1 110 ? -10.430 0.040 9.790 1.00 92.69 110 ARG A CA 1
ATOM 853 C C . ARG A 1 110 ? -10.335 -0.418 11.247 1.00 92.69 110 ARG A C 1
ATOM 855 O O . ARG A 1 110 ? -11.328 -0.845 11.840 1.00 92.69 110 ARG A O 1
ATOM 862 N N . THR A 1 111 ? -9.140 -0.373 11.834 1.00 89.88 111 TH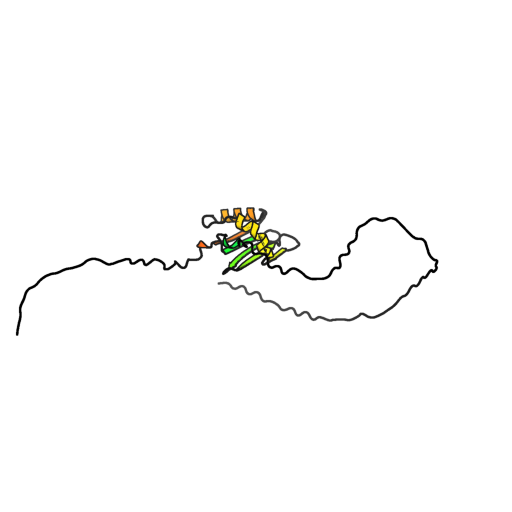R A N 1
ATOM 863 C CA . THR A 1 111 ? -8.877 -0.736 13.233 1.00 89.88 111 THR A CA 1
ATOM 864 C C . THR A 1 111 ? -8.702 0.492 14.129 1.00 89.88 111 THR A C 1
ATOM 866 O O . THR A 1 111 ? -8.377 1.576 13.666 1.00 89.88 111 THR A O 1
ATOM 869 N N . GLU A 1 112 ? -8.886 0.333 15.451 1.00 86.75 112 GLU A N 1
ATOM 870 C CA . GLU A 1 112 ? -8.629 1.419 16.427 1.00 86.75 112 GLU A CA 1
ATOM 871 C C . GLU A 1 112 ? -7.171 1.913 16.402 1.00 86.75 112 GLU A C 1
ATOM 873 O O . GLU A 1 112 ? -6.892 3.048 16.789 1.00 86.75 112 GLU A O 1
ATOM 878 N N . GLU A 1 113 ? -6.247 1.046 15.991 1.00 89.88 113 GLU A N 1
ATOM 879 C CA . GLU A 1 113 ? -4.852 1.379 15.728 1.00 89.88 113 GLU A CA 1
ATOM 880 C C . GLU A 1 113 ? -4.711 1.563 14.215 1.00 89.88 113 GLU A C 1
ATOM 882 O O . GLU A 1 113 ? -4.709 0.576 13.485 1.00 89.88 113 GLU A O 1
ATOM 887 N N . GLU A 1 114 ? -4.672 2.815 13.755 1.00 91.94 114 GLU A N 1
ATOM 888 C CA . GLU A 1 114 ? -4.421 3.154 12.350 1.00 91.94 114 GLU A CA 1
ATOM 889 C C . GLU A 1 114 ? -3.017 2.659 11.961 1.00 91.94 114 GLU A C 1
ATOM 891 O O . GLU A 1 114 ? -2.032 2.962 12.648 1.00 91.94 114 GLU A O 1
ATOM 896 N N . LEU A 1 115 ? -2.926 1.879 10.885 1.00 95.50 115 LEU A N 1
ATOM 897 C CA . LEU A 1 115 ? -1.667 1.402 10.319 1.00 95.50 115 LEU A CA 1
ATOM 898 C C . LEU A 1 115 ? -1.330 2.231 9.080 1.00 95.50 115 LEU A C 1
ATOM 900 O O . LEU A 1 115 ? -2.153 2.357 8.181 1.00 95.50 115 LEU A O 1
ATOM 904 N N . THR A 1 116 ? -0.101 2.730 9.012 1.00 96.75 116 THR A N 1
ATOM 905 C CA . THR A 1 116 ? 0.444 3.389 7.822 1.00 96.75 116 THR A CA 1
ATOM 906 C C . THR A 1 116 ? 1.818 2.795 7.543 1.00 96.75 116 THR A C 1
ATOM 908 O O . THR A 1 116 ? 2.691 2.841 8.413 1.00 96.75 116 THR A O 1
ATOM 911 N N . LEU A 1 117 ? 1.998 2.227 6.354 1.00 97.00 117 LEU A N 1
ATOM 912 C CA . LEU A 1 117 ? 3.273 1.736 5.834 1.00 97.00 117 LEU A CA 1
ATOM 913 C C . LEU A 1 117 ? 3.645 2.571 4.611 1.00 97.00 117 LEU A C 1
ATOM 915 O O . LEU A 1 117 ? 2.790 2.843 3.774 1.00 97.00 117 LEU A O 1
ATOM 919 N N . GLU A 1 118 ? 4.912 2.954 4.494 1.00 96.44 118 GLU A N 1
ATOM 920 C CA . GLU A 1 118 ? 5.418 3.788 3.399 1.00 96.44 118 GLU A CA 1
ATOM 921 C C . GLU A 1 118 ? 6.756 3.233 2.891 1.00 96.44 118 GLU A C 1
ATOM 923 O O . GLU A 1 118 ? 7.518 2.616 3.642 1.00 96.44 118 GLU A O 1
ATOM 928 N N . GLY A 1 119 ? 7.074 3.485 1.622 1.00 94.25 119 GLY A N 1
ATOM 929 C CA . GLY A 1 119 ? 8.371 3.145 1.034 1.00 94.25 119 GLY A CA 1
ATOM 930 C C . GLY A 1 119 ? 8.641 1.640 1.029 1.00 94.25 119 GLY A C 1
ATOM 931 O O . GLY A 1 119 ? 7.782 0.856 0.633 1.00 94.25 119 GLY A O 1
ATOM 932 N N . ASP A 1 120 ? 9.837 1.232 1.463 1.00 94.25 120 ASP A N 1
ATOM 933 C CA . ASP A 1 120 ? 10.279 -0.169 1.432 1.00 94.25 120 ASP A CA 1
ATOM 934 C C . ASP A 1 120 ? 9.361 -1.118 2.224 1.00 94.25 120 ASP A C 1
ATOM 936 O O . ASP A 1 120 ? 9.160 -2.258 1.812 1.00 94.25 120 ASP A O 1
ATOM 940 N N . GLU A 1 121 ? 8.771 -0.658 3.335 1.00 95.31 121 GLU A N 1
ATOM 941 C CA . GLU A 1 121 ? 7.853 -1.477 4.142 1.00 95.31 121 GLU A CA 1
ATOM 942 C C . GLU A 1 121 ? 6.566 -1.790 3.370 1.00 95.31 121 GLU A C 1
ATOM 944 O O . GLU A 1 121 ? 6.131 -2.940 3.336 1.00 95.31 121 GLU A O 1
ATOM 949 N N . ALA A 1 122 ? 5.993 -0.790 2.695 1.00 96.31 122 ALA A N 1
ATOM 950 C CA . ALA A 1 122 ? 4.828 -0.987 1.838 1.00 96.31 122 ALA A CA 1
ATOM 951 C C . ALA A 1 122 ? 5.174 -1.831 0.600 1.00 96.31 122 ALA A C 1
ATOM 953 O O . ALA A 1 122 ? 4.423 -2.733 0.240 1.00 96.31 122 ALA A O 1
ATOM 954 N N . LEU A 1 123 ? 6.331 -1.591 -0.027 1.00 94.81 123 LEU A N 1
ATOM 955 C CA . LEU A 1 123 ? 6.781 -2.358 -1.192 1.00 94.81 123 LEU A CA 1
ATOM 956 C C . LEU A 1 123 ? 6.968 -3.846 -0.875 1.00 94.81 123 LEU A C 1
ATOM 958 O O . LEU A 1 123 ? 6.580 -4.682 -1.686 1.00 94.81 123 LEU A O 1
ATOM 962 N N . ASN A 1 124 ? 7.517 -4.178 0.294 1.00 94.62 124 ASN A N 1
ATOM 963 C CA . ASN A 1 124 ? 7.690 -5.564 0.724 1.00 94.62 124 ASN A CA 1
ATOM 964 C C . ASN A 1 124 ? 6.345 -6.290 0.907 1.00 94.62 124 ASN A C 1
ATOM 966 O O . ASN A 1 124 ? 6.227 -7.464 0.565 1.00 94.62 124 ASN A O 1
ATOM 970 N N . GLU A 1 125 ? 5.320 -5.609 1.428 1.00 94.31 125 GLU A N 1
ATOM 971 C CA . GLU A 1 125 ? 3.976 -6.196 1.530 1.00 94.31 125 GLU A CA 1
ATOM 972 C C . GLU A 1 125 ? 3.343 -6.389 0.144 1.00 94.31 125 GLU A C 1
ATOM 974 O O . GLU A 1 125 ? 2.762 -7.436 -0.145 1.00 94.31 125 GLU A O 1
ATOM 979 N N . LEU A 1 126 ? 3.503 -5.405 -0.746 1.00 95.38 126 LEU A N 1
ATOM 980 C CA . LEU A 1 126 ? 2.934 -5.444 -2.094 1.00 95.38 126 LEU A CA 1
ATOM 981 C C . LEU A 1 126 ? 3.633 -6.425 -3.040 1.00 95.38 126 LEU A C 1
ATOM 983 O O . LEU A 1 126 ? 2.997 -6.868 -3.995 1.00 95.38 126 LEU A O 1
ATOM 987 N N . GLU A 1 127 ? 4.883 -6.807 -2.768 1.00 93.75 127 GLU A N 1
ATOM 988 C CA . GLU A 1 127 ? 5.644 -7.784 -3.560 1.00 93.75 127 GLU A CA 1
ATOM 989 C C . GLU A 1 127 ? 4.903 -9.113 -3.722 1.00 93.75 127 GLU A C 1
ATOM 991 O O . GLU A 1 127 ? 4.981 -9.744 -4.774 1.00 93.75 127 GLU A O 1
ATOM 996 N N . GLN A 1 128 ? 4.161 -9.540 -2.700 1.00 91.25 128 GLN A N 1
ATOM 997 C CA . GLN A 1 128 ? 3.399 -10.785 -2.769 1.00 91.25 128 GLN A CA 1
ATOM 998 C C . GLN A 1 128 ? 2.025 -10.590 -3.416 1.00 91.25 128 GLN A C 1
ATOM 1000 O O . GLN A 1 128 ? 1.536 -11.502 -4.065 1.00 91.25 128 GLN A O 1
ATOM 1005 N N . ILE A 1 129 ? 1.419 -9.408 -3.285 1.00 94.69 129 ILE A N 1
ATOM 1006 C CA . ILE A 1 129 ? 0.016 -9.175 -3.654 1.00 94.69 129 ILE A CA 1
ATOM 1007 C C . ILE A 1 129 ? -0.112 -8.703 -5.106 1.00 94.69 129 ILE A C 1
ATOM 1009 O O . ILE A 1 129 ? -0.921 -9.223 -5.875 1.00 94.69 129 ILE A O 1
ATOM 1013 N N . LEU A 1 130 ? 0.680 -7.703 -5.505 1.00 94.19 130 LEU A N 1
ATOM 1014 C CA . LEU A 1 130 ? 0.522 -7.051 -6.805 1.00 94.19 130 LEU A CA 1
ATOM 1015 C C . LEU A 1 130 ? 0.820 -7.973 -8.000 1.00 94.19 130 LEU A C 1
ATOM 1017 O O . LEU A 1 130 ? 0.057 -7.926 -8.969 1.00 94.19 130 LEU A O 1
ATOM 1021 N N . PRO A 1 131 ? 1.857 -8.834 -7.967 1.00 92.44 131 PRO A N 1
ATOM 1022 C CA . PRO A 1 131 ? 2.075 -9.814 -9.029 1.00 92.44 131 PRO A CA 1
ATOM 1023 C C . PRO A 1 131 ? 0.967 -10.870 -9.127 1.00 92.44 131 PRO A C 1
ATOM 1025 O O . PRO A 1 131 ? 0.712 -11.374 -10.219 1.00 92.44 131 PRO A O 1
ATOM 1028 N N . GLU A 1 132 ? 0.290 -11.204 -8.021 1.00 91.69 132 GLU A N 1
ATOM 1029 C CA . GLU A 1 132 ? -0.796 -12.198 -8.013 1.00 91.69 132 GLU A CA 1
ATOM 1030 C C . GLU A 1 132 ? -2.081 -11.696 -8.683 1.00 91.69 132 GLU A C 1
ATOM 1032 O O . GLU A 1 132 ? -2.870 -12.509 -9.165 1.00 91.69 132 GLU A O 1
ATOM 1037 N N . LEU A 1 133 ? -2.278 -10.375 -8.776 1.00 91.62 133 LEU A N 1
ATOM 1038 C CA . LEU A 1 133 ? -3.443 -9.789 -9.445 1.00 91.62 133 LEU A CA 1
ATOM 1039 C C . LEU A 1 133 ? -3.490 -10.097 -10.952 1.00 91.62 133 LEU A C 1
ATOM 1041 O O . LEU A 1 133 ? -4.577 -10.114 -11.527 1.00 91.62 133 LEU A O 1
ATOM 1045 N N . ASP A 1 134 ? -2.327 -10.277 -11.594 1.00 88.38 134 ASP A N 1
ATOM 1046 C CA . ASP A 1 134 ? -2.173 -10.530 -13.040 1.00 88.38 134 ASP A CA 1
ATOM 1047 C C . ASP A 1 134 ? -3.023 -9.580 -13.920 1.00 88.38 134 ASP A C 1
ATOM 1049 O O . ASP A 1 134 ? -3.649 -9.987 -14.900 1.00 88.38 134 ASP A O 1
ATOM 1053 N N . LEU A 1 135 ? -3.092 -8.289 -13.554 1.00 91.31 135 LEU A N 1
ATOM 1054 C CA . LEU A 1 135 ? -3.948 -7.319 -14.247 1.00 91.31 135 LEU A CA 1
ATOM 1055 C C . LEU A 1 135 ? -3.484 -7.089 -15.688 1.00 91.31 135 LEU A C 1
ATOM 1057 O O . LEU A 1 135 ? -2.297 -6.881 -15.957 1.00 91.31 135 LEU A O 1
ATOM 1061 N N . THR A 1 136 ? -4.441 -7.044 -16.617 1.00 89.69 136 THR A N 1
ATOM 1062 C CA . THR A 1 136 ? -4.186 -6.794 -18.044 1.00 89.69 136 THR A CA 1
ATOM 1063 C C . THR A 1 136 ? -5.168 -5.782 -18.628 1.00 89.69 136 THR A C 1
ATOM 1065 O O . THR A 1 136 ? -6.281 -5.624 -18.129 1.00 89.69 136 THR A O 1
ATOM 1068 N N . VAL A 1 137 ? -4.778 -5.131 -19.730 1.00 89.12 137 VAL A N 1
ATOM 1069 C CA . VAL A 1 137 ? -5.585 -4.099 -20.417 1.00 89.12 137 VAL A CA 1
ATOM 1070 C C . VAL A 1 137 ? -6.920 -4.629 -20.962 1.00 89.12 137 VAL A C 1
ATOM 1072 O O . VAL A 1 137 ? -7.828 -3.857 -21.259 1.00 89.12 137 VAL A O 1
ATOM 1075 N N . ASP A 1 138 ? -7.026 -5.949 -21.143 1.00 90.44 138 ASP A N 1
ATOM 1076 C CA . ASP A 1 138 ? -8.225 -6.622 -21.644 1.00 90.44 138 ASP A CA 1
ATOM 1077 C C . ASP A 1 138 ? -9.280 -6.851 -20.546 1.00 90.44 138 ASP A C 1
ATOM 1079 O O . ASP A 1 138 ? -10.431 -7.161 -20.871 1.00 90.44 138 ASP A O 1
ATOM 1083 N N . MET A 1 139 ? -8.914 -6.708 -19.265 1.00 92.25 139 MET A N 1
ATOM 1084 C CA . MET A 1 139 ? -9.840 -6.872 -18.143 1.00 92.25 139 MET A CA 1
ATOM 1085 C C . MET A 1 139 ? -10.825 -5.706 -18.060 1.00 92.25 139 MET A C 1
ATOM 1087 O O . MET A 1 139 ? -10.483 -4.540 -18.263 1.00 92.25 139 MET A O 1
ATOM 1091 N N . SER A 1 140 ? -12.076 -6.014 -17.728 1.00 93.81 140 SER A N 1
ATOM 1092 C CA . SER A 1 140 ? -13.061 -4.988 -17.398 1.00 93.81 140 SER A CA 1
ATOM 1093 C C . SER A 1 140 ? -12.847 -4.421 -15.990 1.00 93.81 140 SER A C 1
ATOM 1095 O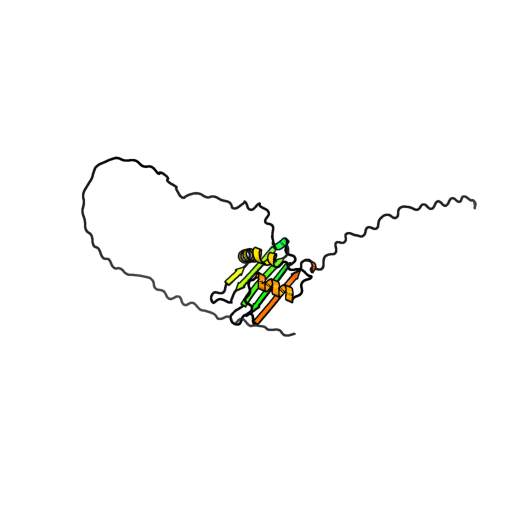 O . SER A 1 140 ? -12.307 -5.089 -15.115 1.00 93.81 140 SER A O 1
ATOM 1097 N N . GLU A 1 141 ? -13.344 -3.206 -15.741 1.00 91.62 141 GLU A N 1
ATOM 1098 C CA . GLU A 1 141 ? -13.302 -2.557 -14.416 1.00 91.62 141 GLU A CA 1
ATOM 1099 C C . GLU A 1 141 ? -13.868 -3.455 -13.298 1.00 91.62 141 GLU A C 1
ATOM 1101 O O . GLU A 1 141 ? -13.344 -3.486 -12.189 1.00 91.62 141 GLU A O 1
ATOM 1106 N N . GLU A 1 142 ? -14.913 -4.234 -13.593 1.00 93.00 142 GLU A N 1
ATOM 1107 C CA . GLU A 1 142 ? -15.509 -5.159 -12.623 1.00 93.00 142 GLU A CA 1
ATOM 1108 C C . GLU A 1 142 ? -14.616 -6.379 -12.345 1.00 93.00 142 GLU A C 1
ATOM 1110 O O . GLU A 1 142 ? -14.536 -6.801 -11.195 1.00 93.00 142 GLU A O 1
ATOM 1115 N N . GLU A 1 143 ? -13.914 -6.902 -13.357 1.00 94.50 143 GLU A N 1
ATOM 1116 C CA . GLU A 1 143 ? -12.937 -7.992 -13.190 1.00 94.50 143 GLU A CA 1
ATOM 1117 C C . GLU A 1 143 ? -11.715 -7.531 -12.392 1.00 94.50 143 GLU A C 1
ATOM 1119 O O . GLU A 1 143 ? -11.284 -8.241 -11.489 1.00 94.50 143 GLU A O 1
ATOM 1124 N N . ILE A 1 144 ? -11.205 -6.325 -12.670 1.00 94.25 144 ILE A N 1
ATOM 1125 C CA . ILE A 1 144 ? -10.104 -5.721 -11.904 1.00 94.25 144 ILE A CA 1
ATOM 1126 C C . ILE A 1 144 ? -10.519 -5.574 -10.440 1.00 94.25 144 ILE A C 1
ATOM 1128 O O . ILE A 1 144 ? -9.801 -6.008 -9.547 1.00 94.25 144 ILE A O 1
ATOM 1132 N N . ARG A 1 145 ? -11.711 -5.023 -10.185 1.00 94.06 145 ARG A N 1
ATOM 1133 C CA . ARG A 1 145 ? -12.215 -4.838 -8.823 1.00 94.06 145 ARG A CA 1
ATOM 1134 C C . ARG A 1 145 ? -12.380 -6.162 -8.072 1.00 94.06 145 ARG A C 1
ATOM 1136 O O . ARG A 1 145 ? -12.070 -6.218 -6.887 1.00 94.06 145 ARG A O 1
ATOM 1143 N N . GLU A 1 146 ? -12.883 -7.205 -8.734 1.00 93.69 146 GLU A N 1
ATOM 1144 C CA . GLU A 1 146 ? -13.027 -8.540 -8.136 1.00 93.69 146 GLU A CA 1
ATOM 1145 C C . GLU A 1 146 ? -11.658 -9.156 -7.811 1.00 93.69 146 GLU A C 1
ATOM 1147 O O . GLU A 1 146 ? -11.453 -9.598 -6.682 1.00 93.69 146 GLU A O 1
ATOM 1152 N N . ALA A 1 147 ? -10.705 -9.100 -8.747 1.00 94.69 147 ALA A N 1
ATOM 1153 C CA . ALA A 1 147 ? -9.339 -9.580 -8.535 1.00 94.69 147 ALA A CA 1
ATOM 1154 C C . ALA A 1 147 ? -8.642 -8.831 -7.389 1.00 94.69 147 ALA A C 1
ATOM 1156 O O . ALA A 1 147 ? -8.023 -9.451 -6.527 1.00 94.69 147 ALA A O 1
ATOM 1157 N N . THR A 1 148 ? -8.794 -7.506 -7.330 1.00 94.94 148 THR A N 1
ATOM 1158 C CA . THR A 1 148 ? -8.252 -6.680 -6.246 1.00 94.94 148 THR A CA 1
ATOM 1159 C C . THR A 1 148 ? -8.874 -7.014 -4.899 1.00 94.94 148 THR A C 1
ATOM 1161 O O . THR A 1 148 ? -8.146 -7.198 -3.928 1.00 94.94 148 THR A O 1
ATOM 1164 N N . ALA A 1 149 ? -10.200 -7.133 -4.819 1.00 94.25 149 ALA A N 1
ATOM 1165 C CA . ALA A 1 149 ? -10.855 -7.496 -3.568 1.00 94.25 149 ALA A CA 1
ATOM 1166 C C . ALA A 1 149 ? -10.420 -8.884 -3.069 1.00 94.25 149 ALA A C 1
ATOM 1168 O O . ALA A 1 149 ? -10.254 -9.066 -1.865 1.00 94.25 149 ALA A O 1
ATOM 1169 N N . GLU A 1 150 ? -10.206 -9.841 -3.979 1.00 94.12 150 GLU A N 1
ATOM 1170 C CA . GLU A 1 150 ? -9.727 -11.182 -3.636 1.00 94.12 150 GLU A CA 1
ATOM 1171 C C . GLU A 1 150 ? -8.262 -11.172 -3.170 1.00 94.12 150 GLU A C 1
ATOM 1173 O O . GLU A 1 150 ? -7.968 -11.721 -2.110 1.00 94.12 150 GLU A O 1
ATOM 1178 N N . ALA A 1 151 ? -7.359 -10.517 -3.907 1.00 94.44 151 ALA A N 1
ATOM 1179 C CA . ALA A 1 151 ? -5.926 -10.508 -3.601 1.00 94.44 151 ALA A CA 1
ATOM 1180 C C . ALA A 1 151 ? -5.587 -9.756 -2.303 1.00 94.44 151 ALA A C 1
ATOM 1182 O O . ALA A 1 151 ? -4.728 -10.192 -1.544 1.00 94.44 151 ALA A O 1
ATOM 1183 N N . PHE A 1 152 ? -6.285 -8.651 -2.022 1.00 94.50 152 PHE A N 1
ATOM 1184 C CA . PHE A 1 152 ? -6.124 -7.888 -0.778 1.00 94.50 152 PHE A CA 1
ATOM 1185 C C . PHE A 1 152 ? -7.001 -8.414 0.370 1.00 94.50 152 PHE A C 1
ATOM 1187 O O . PHE A 1 152 ? -7.071 -7.784 1.427 1.00 94.50 152 PHE A O 1
ATOM 1194 N N . GLU A 1 153 ? -7.693 -9.542 0.164 1.00 93.56 153 GLU A N 1
ATOM 1195 C CA . GLU A 1 153 ? -8.589 -10.171 1.140 1.00 93.56 153 GLU A CA 1
ATOM 1196 C C . GLU A 1 153 ? -9.583 -9.166 1.768 1.00 93.56 153 GLU A C 1
ATOM 1198 O O . GLU A 1 153 ? -9.838 -9.172 2.977 1.00 93.56 153 GLU A O 1
ATOM 1203 N N . LEU A 1 154 ? -10.135 -8.264 0.944 1.00 93.50 154 LEU A N 1
ATOM 1204 C CA . LEU A 1 154 ? -11.043 -7.211 1.398 1.00 93.50 154 LEU A CA 1
ATOM 1205 C C . LEU A 1 154 ? -12.383 -7.803 1.843 1.00 93.50 154 LEU A C 1
ATOM 1207 O O . LEU A 1 154 ? -12.945 -8.694 1.202 1.00 93.50 154 LEU A O 1
ATOM 1211 N N . ASP A 1 155 ? -12.940 -7.264 2.925 1.00 91.56 155 ASP A N 1
ATOM 1212 C CA . ASP A 1 155 ? -14.260 -7.669 3.398 1.00 91.56 155 ASP A CA 1
ATOM 1213 C C . ASP A 1 155 ? -15.355 -7.052 2.510 1.00 91.56 155 ASP A C 1
ATOM 1215 O O . ASP A 1 155 ? -15.312 -5.870 2.186 1.00 91.56 155 ASP A O 1
ATOM 1219 N N . GLU A 1 156 ? -16.376 -7.828 2.137 1.00 91.19 156 GLU A N 1
ATOM 1220 C CA . GLU A 1 156 ? -17.457 -7.392 1.232 1.00 91.19 156 GLU A CA 1
ATOM 1221 C C . GLU A 1 156 ? -18.381 -6.297 1.826 1.00 91.19 156 GLU A C 1
ATOM 1223 O O . GLU A 1 156 ? -19.374 -5.917 1.200 1.00 91.19 156 GLU A O 1
ATOM 1228 N N . THR A 1 157 ? -18.121 -5.817 3.049 1.00 94.12 157 THR A N 1
ATOM 1229 C CA . THR A 1 157 ? -18.917 -4.787 3.742 1.00 94.12 157 THR A CA 1
ATOM 1230 C C . THR A 1 157 ? -18.543 -3.341 3.406 1.00 94.12 157 THR A C 1
ATOM 1232 O O . THR A 1 157 ? -19.139 -2.432 3.989 1.00 94.12 157 THR A O 1
ATOM 1235 N N . TYR A 1 158 ? -17.618 -3.102 2.469 1.00 94.50 158 TYR A N 1
ATOM 1236 C CA . TYR A 1 158 ? -17.302 -1.750 1.995 1.00 94.50 158 TYR A CA 1
ATOM 1237 C C . TYR A 1 158 ? -18.545 -1.025 1.435 1.00 94.50 158 TYR A C 1
ATOM 1239 O O . TYR A 1 158 ? -19.402 -1.608 0.766 1.00 94.50 158 TYR A O 1
ATOM 1247 N N . GLU A 1 159 ? -18.650 0.276 1.707 1.00 95.31 159 GLU A N 1
ATOM 1248 C CA . GLU A 1 159 ? -19.679 1.159 1.148 1.00 95.31 159 GLU A CA 1
ATOM 1249 C C . GLU A 1 159 ? -19.318 1.611 -0.274 1.00 95.31 159 GLU A C 1
ATOM 1251 O O . GLU A 1 159 ? -20.198 1.734 -1.133 1.00 95.31 159 GLU A O 1
ATOM 1256 N N . GLU A 1 160 ? -18.026 1.833 -0.523 1.00 94.81 160 GLU A N 1
ATOM 1257 C CA . GLU A 1 160 ? -17.461 2.241 -1.808 1.00 94.81 160 GLU A CA 1
ATOM 1258 C C . GLU A 1 160 ? -16.102 1.558 -2.006 1.00 94.81 160 GLU A C 1
ATOM 1260 O O . GLU A 1 160 ? -15.307 1.463 -1.074 1.00 94.81 160 GLU A O 1
ATOM 1265 N N . LEU A 1 161 ? -15.867 1.050 -3.218 1.00 95.69 161 LEU A N 1
ATOM 1266 C CA . LEU A 1 161 ? -14.608 0.433 -3.628 1.00 95.69 161 LEU A CA 1
ATOM 1267 C C . LEU A 1 161 ? -14.210 1.025 -4.977 1.00 95.69 161 LEU A C 1
ATOM 1269 O O . LEU A 1 161 ? -14.922 0.832 -5.971 1.00 95.69 161 LEU A O 1
ATOM 1273 N N . GLN A 1 162 ? -13.088 1.734 -4.991 1.00 96.12 162 GLN A N 1
ATOM 1274 C CA . GLN A 1 162 ? -12.488 2.330 -6.173 1.00 96.12 162 GLN A CA 1
ATOM 1275 C C . GLN A 1 162 ? -11.125 1.683 -6.425 1.00 96.12 162 GLN A C 1
ATOM 1277 O O . GLN A 1 162 ? -10.326 1.520 -5.507 1.00 96.12 162 GLN A O 1
ATOM 1282 N N . VAL A 1 163 ? -10.887 1.292 -7.676 1.00 96.31 163 VAL A N 1
ATOM 1283 C CA . VAL A 1 163 ? -9.606 0.750 -8.129 1.00 96.31 163 VAL A CA 1
ATOM 1284 C C . VAL A 1 163 ? -9.238 1.461 -9.422 1.00 96.31 163 VAL A C 1
ATOM 1286 O O . VAL A 1 163 ? -10.000 1.413 -10.390 1.00 96.31 163 VAL A O 1
ATOM 1289 N N . ASP A 1 164 ? -8.086 2.117 -9.433 1.00 94.81 164 ASP A N 1
ATOM 1290 C CA . ASP A 1 164 ? -7.532 2.822 -10.584 1.00 94.81 164 ASP A CA 1
ATOM 1291 C C . ASP A 1 164 ? -6.172 2.208 -10.930 1.00 94.81 164 ASP A C 1
ATOM 1293 O O . ASP A 1 164 ? -5.327 1.993 -10.064 1.00 94.81 164 ASP A O 1
ATOM 1297 N N . VAL A 1 165 ? -5.964 1.901 -12.212 1.00 93.88 165 VAL A N 1
ATOM 1298 C CA . VAL A 1 165 ? -4.745 1.240 -12.698 1.00 93.88 165 VAL A CA 1
ATOM 1299 C C . VAL A 1 165 ? -4.276 1.925 -13.972 1.00 93.88 165 VAL A C 1
ATOM 1301 O O . VAL A 1 165 ? -5.059 2.112 -14.904 1.00 93.88 165 VAL A O 1
ATOM 1304 N N . GLN A 1 166 ? -2.993 2.277 -14.035 1.00 92.38 166 GLN A N 1
ATOM 1305 C CA . GLN A 1 166 ? -2.356 2.796 -15.244 1.00 92.38 166 GLN A CA 1
ATOM 1306 C C . GLN A 1 166 ? -1.412 1.752 -15.833 1.00 92.38 166 GLN A C 1
ATOM 1308 O O . GLN A 1 166 ? -0.342 1.483 -15.287 1.00 92.38 166 GLN A O 1
ATOM 1313 N N . PHE A 1 167 ? -1.789 1.175 -16.973 1.00 91.44 167 PHE A N 1
ATOM 1314 C CA . PHE A 1 167 ? -0.979 0.173 -17.663 1.00 91.44 167 PHE A CA 1
ATOM 1315 C C . PHE A 1 167 ? 0.237 0.786 -18.377 1.00 91.44 167 PHE A C 1
ATOM 1317 O O . PHE A 1 167 ? 0.163 1.893 -18.912 1.00 91.44 167 PHE A O 1
ATOM 1324 N N . LYS A 1 168 ? 1.346 0.033 -18.448 1.00 86.94 168 LYS A N 1
ATOM 1325 C CA . LYS A 1 168 ? 2.586 0.426 -19.154 1.00 86.94 168 LYS A CA 1
ATOM 1326 C C . LYS A 1 168 ? 2.350 0.687 -20.651 1.00 86.94 168 LYS A C 1
ATOM 1328 O O . LYS A 1 168 ? 2.915 1.627 -21.199 1.00 86.94 168 LYS A O 1
ATOM 1333 N N . ASP A 1 169 ? 1.494 -0.111 -21.296 1.00 74.19 169 ASP A N 1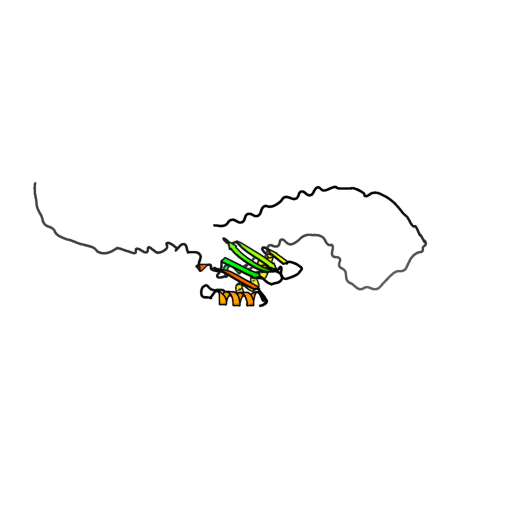
ATOM 1334 C CA . ASP A 1 169 ? 1.180 -0.013 -22.737 1.00 74.19 169 ASP A CA 1
ATOM 1335 C C . ASP A 1 169 ? 0.375 1.253 -23.094 1.00 74.19 169 ASP A C 1
ATOM 1337 O O . ASP A 1 169 ? 0.372 1.708 -24.236 1.00 74.19 169 ASP A O 1
ATOM 1341 N N . GLU A 1 170 ? -0.285 1.861 -22.103 1.00 61.75 170 GLU A N 1
ATOM 1342 C CA . GLU A 1 170 ? -1.092 3.069 -22.291 1.00 61.75 170 GLU A CA 1
ATOM 1343 C C . GLU A 1 170 ? -0.277 4.364 -22.201 1.00 61.75 170 GLU A C 1
ATOM 1345 O O . GLU A 1 170 ? -0.805 5.444 -22.482 1.00 61.75 170 GLU A O 1
ATOM 1350 N N . VAL A 1 171 ? 1.019 4.280 -21.869 1.00 56.34 171 VAL A N 1
ATOM 1351 C CA . VAL A 1 171 ? 1.945 5.390 -22.095 1.00 56.34 171 VAL A CA 1
ATOM 1352 C C . VAL A 1 171 ? 2.064 5.519 -23.614 1.00 56.34 171 VAL A C 1
ATOM 1354 O O . VAL A 1 171 ? 2.600 4.605 -24.236 1.00 56.34 171 VAL A O 1
ATOM 1357 N N . PRO A 1 172 ? 1.534 6.586 -24.248 1.00 47.22 172 PRO A N 1
ATOM 1358 C CA . PRO A 1 172 ? 1.579 6.734 -25.695 1.00 47.22 172 PRO A CA 1
ATOM 1359 C C . PRO A 1 172 ? 3.041 6.712 -26.121 1.00 47.22 172 PRO A C 1
ATOM 1361 O O . PRO A 1 172 ? 3.763 7.691 -25.926 1.00 47.22 172 PRO A O 1
ATOM 1364 N N . GLY A 1 173 ? 3.453 5.554 -26.633 1.00 49.84 173 GLY A N 1
ATOM 1365 C CA . GLY A 1 173 ? 4.822 5.276 -26.993 1.00 49.84 173 GLY A CA 1
ATOM 1366 C C . GLY A 1 173 ? 5.318 6.352 -27.935 1.00 49.84 173 GLY A C 1
ATOM 1367 O O . GLY A 1 173 ? 4.670 6.700 -28.925 1.00 49.84 173 GLY A O 1
ATOM 1368 N N . GLU A 1 174 ? 6.486 6.877 -27.600 1.00 49.47 174 GLU A N 1
ATOM 1369 C CA . GLU A 1 174 ? 7.461 7.285 -28.589 1.00 49.47 174 GLU A CA 1
ATOM 1370 C C . GLU A 1 174 ? 7.575 6.122 -29.575 1.00 49.47 174 GLU A C 1
ATOM 1372 O O . GLU A 1 174 ? 8.215 5.112 -29.311 1.00 49.47 174 GLU A O 1
ATOM 1377 N N . GLU A 1 175 ? 6.819 6.216 -30.665 1.00 49.22 175 GLU A N 1
ATOM 1378 C CA . GLU A 1 175 ? 6.936 5.317 -31.796 1.00 49.22 175 GLU A CA 1
ATOM 1379 C C . GLU A 1 175 ? 8.385 5.469 -32.253 1.00 49.22 175 GLU A C 1
ATOM 1381 O O . GLU A 1 175 ? 8.757 6.514 -32.793 1.00 49.22 175 GLU A O 1
ATOM 1386 N N . ASP A 1 176 ? 9.217 4.475 -31.940 1.00 49.69 176 ASP A N 1
ATOM 1387 C CA . ASP A 1 176 ? 10.571 4.364 -32.451 1.00 49.69 176 ASP A CA 1
ATOM 1388 C C . ASP A 1 176 ? 10.534 4.644 -33.959 1.00 49.69 176 ASP A C 1
ATOM 1390 O O . ASP A 1 176 ? 9.952 3.895 -34.750 1.00 49.69 176 ASP A O 1
ATOM 1394 N N . ASP A 1 177 ? 11.144 5.769 -34.340 1.00 54.22 177 ASP A N 1
ATOM 1395 C CA . ASP A 1 177 ? 11.384 6.266 -35.698 1.00 54.22 177 ASP A CA 1
ATOM 1396 C C . ASP A 1 177 ? 12.390 5.347 -36.427 1.00 54.22 177 ASP A C 1
ATOM 1398 O O . ASP A 1 177 ? 13.353 5.785 -37.046 1.00 54.22 177 ASP A O 1
ATOM 1402 N N . GLU A 1 178 ? 12.205 4.033 -36.337 1.00 58.28 178 GLU A N 1
ATOM 1403 C CA . GLU A 1 178 ? 13.096 3.013 -36.880 1.00 58.28 178 GLU A CA 1
ATOM 1404 C C . GLU A 1 178 ? 12.359 2.271 -37.999 1.00 58.28 178 GLU A C 1
ATOM 1406 O O . GLU A 1 178 ? 11.928 1.125 -37.863 1.00 58.28 178 GLU A O 1
ATOM 1411 N N . GLY A 1 179 ? 12.167 2.946 -39.139 1.00 54.47 179 GLY A N 1
ATOM 1412 C CA . GLY A 1 179 ? 11.494 2.293 -40.262 1.00 54.47 179 GLY A CA 1
ATOM 1413 C C . GLY A 1 179 ? 11.324 3.037 -41.583 1.00 54.47 179 GLY A C 1
ATOM 1414 O O . GLY A 1 179 ? 10.521 2.579 -42.392 1.00 54.47 179 GLY A O 1
ATOM 1415 N N . MET A 1 180 ? 12.048 4.125 -41.880 1.00 49.41 180 MET A N 1
ATOM 1416 C CA . MET A 1 180 ? 12.216 4.529 -43.289 1.00 49.41 180 MET A CA 1
ATOM 1417 C C . MET A 1 180 ? 13.352 3.727 -43.934 1.00 49.41 180 MET A C 1
ATOM 1419 O O . MET A 1 180 ? 14.405 4.259 -44.277 1.00 49.41 180 MET A O 1
ATOM 1423 N N . ASP A 1 181 ? 13.100 2.432 -44.129 1.00 56.44 181 ASP A N 1
ATOM 1424 C CA . ASP A 1 181 ? 13.772 1.621 -45.145 1.00 56.44 181 ASP A CA 1
ATOM 1425 C C . ASP A 1 181 ? 13.261 2.081 -46.521 1.00 56.44 181 ASP A C 1
ATOM 1427 O O . ASP A 1 181 ? 12.328 1.524 -47.096 1.00 56.44 181 ASP A O 1
ATOM 1431 N N . LEU A 1 182 ? 13.820 3.181 -47.031 1.00 55.25 182 LEU A N 1
ATOM 1432 C CA . LEU A 1 182 ? 13.783 3.468 -48.464 1.00 55.25 182 LEU A CA 1
ATOM 1433 C C . LEU A 1 182 ? 15.010 2.807 -49.080 1.00 55.25 182 LEU A C 1
ATOM 1435 O O . LEU A 1 182 ? 16.020 3.456 -49.356 1.00 55.25 182 LEU A O 1
ATOM 1439 N N . GLY A 1 183 ? 14.901 1.485 -49.204 1.00 52.28 183 GLY A N 1
ATOM 1440 C CA . GLY A 1 183 ? 15.814 0.662 -49.972 1.00 52.28 183 GLY A CA 1
ATOM 1441 C C . GLY A 1 183 ? 15.913 1.135 -51.422 1.00 52.28 183 GLY A C 1
ATOM 1442 O O . GLY A 1 183 ? 14.922 1.523 -52.038 1.00 52.28 183 GLY A O 1
ATOM 1443 N N . ASP A 1 184 ? 17.150 1.092 -51.907 1.00 54.22 184 ASP A N 1
ATOM 1444 C CA . ASP A 1 184 ? 17.558 0.728 -53.261 1.00 54.22 184 ASP A CA 1
ATOM 1445 C C . ASP A 1 184 ? 16.641 1.141 -54.430 1.00 54.22 184 ASP A C 1
ATOM 1447 O O . ASP A 1 184 ? 15.834 0.354 -54.921 1.00 54.22 184 ASP A O 1
ATOM 1451 N N . ASP A 1 185 ? 16.897 2.330 -54.979 1.00 52.25 185 ASP A N 1
ATOM 1452 C CA . ASP A 1 185 ? 16.753 2.590 -56.418 1.00 52.25 185 ASP A CA 1
ATOM 1453 C C . ASP A 1 185 ? 18.164 2.581 -57.045 1.00 52.25 185 ASP A C 1
ATOM 1455 O O . ASP A 1 185 ? 18.771 3.624 -57.305 1.00 52.25 185 ASP A O 1
ATOM 1459 N N . ASP A 1 186 ? 18.711 1.376 -57.231 1.00 56.59 186 ASP A N 1
ATOM 1460 C CA . ASP A 1 186 ? 19.748 1.077 -58.227 1.00 56.59 186 ASP A CA 1
ATOM 1461 C C . ASP A 1 186 ? 19.106 0.174 -59.302 1.00 56.59 186 ASP A C 1
ATOM 1463 O O . ASP A 1 186 ? 18.235 -0.638 -58.985 1.00 56.59 186 ASP A O 1
ATOM 1467 N N . ASP A 1 187 ? 19.544 0.341 -60.554 1.00 52.53 187 ASP A N 1
ATOM 1468 C CA . ASP A 1 187 ? 18.962 -0.141 -61.824 1.00 52.53 187 ASP A CA 1
ATOM 1469 C C . ASP A 1 187 ? 17.644 0.564 -62.251 1.00 52.53 187 ASP A C 1
ATOM 1471 O O . ASP A 1 187 ? 16.607 0.461 -61.619 1.00 52.53 187 ASP A O 1
ATOM 1475 N N . GLU A 1 188 ? 17.577 1.309 -63.359 1.00 53.50 188 GLU A N 1
ATOM 1476 C CA . GLU A 1 188 ? 17.905 0.808 -64.692 1.00 53.50 188 GLU A CA 1
ATOM 1477 C C . GLU A 1 188 ? 18.635 1.815 -65.599 1.00 53.50 188 GLU A C 1
ATOM 1479 O O . GLU A 1 188 ? 18.432 3.029 -65.611 1.00 53.50 188 GLU A O 1
ATOM 1484 N N . VAL A 1 189 ? 19.498 1.215 -66.408 1.00 51.69 189 VAL A N 1
ATOM 1485 C CA . VAL A 1 189 ? 20.389 1.786 -67.406 1.00 51.69 189 VAL A CA 1
ATOM 1486 C C . VAL A 1 189 ? 19.601 2.174 -68.664 1.00 51.69 189 VAL A C 1
ATOM 1488 O O . VAL A 1 189 ? 19.146 1.293 -69.390 1.00 51.69 189 VAL A O 1
ATOM 1491 N N . GLU A 1 190 ? 19.519 3.461 -69.005 1.00 48.59 190 GLU A N 1
ATOM 1492 C CA . GLU A 1 190 ? 19.119 3.883 -70.357 1.00 48.59 190 GLU A CA 1
ATOM 1493 C C . GLU A 1 190 ? 20.367 4.184 -71.196 1.00 48.59 190 GLU A C 1
ATOM 1495 O O . GLU A 1 190 ? 20.982 5.249 -71.127 1.00 48.59 190 GLU A O 1
ATOM 1500 N N . VAL A 1 191 ? 20.773 3.181 -71.979 1.00 53.69 191 VAL A N 1
ATOM 1501 C CA . VAL A 1 191 ? 21.670 3.348 -73.124 1.00 53.69 191 VAL A CA 1
ATOM 1502 C C . VAL A 1 191 ? 20.850 3.819 -74.323 1.00 53.69 191 VAL A C 1
ATOM 1504 O O . VAL A 1 191 ? 20.194 3.015 -74.978 1.00 53.69 191 VAL A O 1
ATOM 1507 N N . GLU A 1 192 ? 20.927 5.107 -74.648 1.00 53.31 192 GLU A N 1
ATOM 1508 C CA . GLU A 1 192 ? 20.532 5.605 -75.969 1.00 53.31 192 GLU A CA 1
ATOM 1509 C C . GLU A 1 192 ? 21.794 5.953 -76.767 1.00 53.31 192 GLU A C 1
ATOM 1511 O O . GLU A 1 192 ? 22.461 6.969 -76.568 1.00 53.31 192 GLU A O 1
ATOM 1516 N N . ASP A 1 193 ? 22.152 5.007 -77.632 1.00 51.38 193 ASP A N 1
ATOM 1517 C CA . ASP A 1 193 ? 23.115 5.128 -78.718 1.00 51.38 193 ASP A CA 1
ATOM 1518 C C . ASP A 1 193 ? 22.387 5.783 -79.897 1.00 51.38 193 ASP A C 1
ATOM 1520 O O . ASP A 1 193 ? 21.590 5.106 -80.533 1.00 51.38 193 ASP A O 1
ATOM 1524 N N . GLU A 1 194 ? 22.636 7.065 -80.188 1.00 54.41 194 GLU A N 1
ATOM 1525 C CA . GLU A 1 194 ? 22.422 7.631 -81.529 1.00 54.41 194 GLU A CA 1
ATOM 1526 C C . GLU A 1 194 ? 23.558 8.612 -81.874 1.00 54.41 194 GLU A C 1
ATOM 1528 O O . GLU A 1 194 ? 23.607 9.770 -81.456 1.00 54.41 194 GLU A O 1
ATOM 1533 N N . ASN A 1 195 ? 24.515 8.093 -82.650 1.00 52.19 195 ASN A N 1
ATOM 1534 C CA . ASN A 1 195 ? 25.269 8.867 -83.634 1.00 52.19 195 ASN A CA 1
ATOM 1535 C C . ASN A 1 195 ? 24.296 9.511 -84.633 1.00 52.19 195 ASN A C 1
ATOM 1537 O O . ASN A 1 195 ? 23.458 8.800 -85.168 1.00 52.19 195 ASN A O 1
ATOM 1541 N N . GLU A 1 196 ? 24.486 10.796 -84.934 1.00 52.34 196 GLU A N 1
ATOM 1542 C CA . GLU A 1 196 ? 24.514 11.421 -86.276 1.00 52.34 196 GLU A CA 1
ATOM 1543 C C . GLU A 1 196 ? 24.390 12.944 -86.066 1.00 52.34 196 GLU A C 1
ATOM 1545 O O . GLU A 1 196 ? 23.422 13.439 -85.504 1.00 52.34 196 GLU A O 1
ATOM 1550 N N . GLU A 1 197 ? 25.488 13.689 -86.170 1.00 54.03 197 GLU A N 1
ATOM 1551 C CA . GLU A 1 197 ? 26.003 14.316 -87.397 1.00 54.03 197 GLU A CA 1
ATOM 1552 C C . GLU A 1 197 ? 25.497 15.764 -87.582 1.00 54.03 197 GLU A C 1
ATOM 1554 O O . GLU A 1 197 ? 24.307 16.044 -87.595 1.00 54.03 197 GLU A O 1
ATOM 1559 N N . GLU A 1 198 ? 26.490 16.652 -87.735 1.00 51.28 198 GLU A N 1
ATOM 1560 C CA . GLU A 1 198 ? 26.474 17.903 -88.506 1.00 51.28 198 GLU A CA 1
ATOM 1561 C C . GLU A 1 198 ? 25.658 19.103 -87.982 1.00 51.28 198 GLU A C 1
ATOM 1563 O O . GLU A 1 198 ? 24.440 19.137 -88.059 1.00 51.28 198 GLU A O 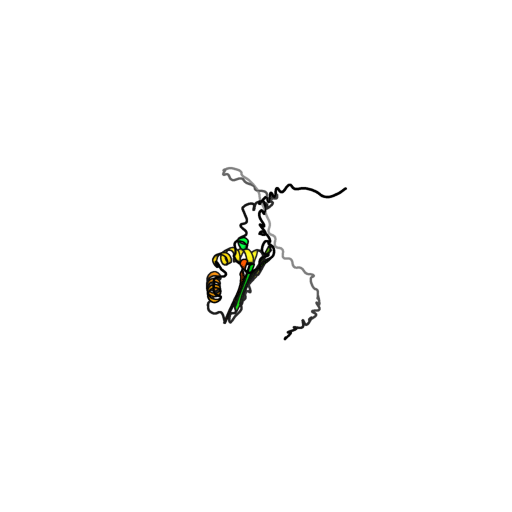1
ATOM 1568 N N . ASP A 1 199 ? 26.362 20.159 -87.537 1.00 54.03 199 ASP A N 1
ATOM 1569 C CA . ASP A 1 199 ? 26.351 21.438 -88.270 1.00 54.03 199 ASP A CA 1
ATOM 1570 C C . ASP A 1 199 ? 27.404 22.463 -87.752 1.00 54.03 199 ASP A C 1
ATOM 1572 O O . ASP A 1 199 ? 27.528 22.752 -86.562 1.00 54.03 199 ASP A O 1
ATOM 1576 N N . GLU A 1 200 ? 28.144 23.014 -88.724 1.00 58.38 200 GLU A N 1
ATOM 1577 C CA . GLU A 1 200 ? 28.668 24.393 -88.827 1.00 58.38 200 GLU A CA 1
ATOM 1578 C C . GLU A 1 200 ? 29.851 24.885 -87.952 1.00 58.38 200 GLU A C 1
ATOM 1580 O O . GLU A 1 200 ? 29.688 25.406 -86.844 1.00 58.38 200 GLU A O 1
ATOM 1585 N N . GLN A 1 201 ? 31.056 24.915 -88.557 1.00 44.16 201 GLN A N 1
ATOM 1586 C CA . GLN A 1 201 ? 31.718 26.158 -89.039 1.00 44.16 201 GLN A CA 1
ATOM 1587 C C . GLN A 1 201 ? 33.051 25.913 -89.767 1.00 44.16 201 GLN A C 1
ATOM 1589 O O . GLN A 1 201 ? 33.900 25.154 -89.251 1.00 44.16 201 GLN A O 1
#

Sequence (201 aa):
MKKFGLSIGTLALTFSLAACGDAEEQQDDTATDDNGEVEQHEEDESDDELGLEDDEEADDGELADEASDAWYEDLNFIDFQLDAQYEEGDYSVEYNYNEGTPEATIEDARTEEELTLEGDEALNELEQILPELDLTVDMSEEEIREATAEAFELDETYEELQVDVQFKDEVPGEEDDEGMDLGDDDDEVEVEDENEEEDEQ

Foldseek 3Di:
DDDDDDDDDDDDDDDDDDDDDDDDDDDDDDDDDDDDDDDDDDDDDDDDDDDDDDDDDDDDPPPPPPPPVVLQVVAQFAWKWKWFAAPFWIWIKTWGHDPNAIWIWTWTRNDPDTDIDIDPRRVVVCSQQRVQLNDDPPDDPVSSQVSNCVSVVPDPRTPDIDMDTGGPPPPPDPPPPPDPPPDDPDDDDDDDDDDDDDDDD

pLDDT: mean 71.34, std 22.56, range [32.16, 97.94]

Radius of gyration: 39.16 Å; chains: 1; bounding box: 61×63×151 Å